Protein AF-A0A3N5XS29-F1 (afdb_monomer)

Secondary structure (DSSP, 8-state):
------TTT----S---TTS--HHHHHHTT-----S----TTHHHHHHT-EEEEEEEE-SSEEEEEEE-TTT--EEEEEEE-TTTSPP--HHHHHHHHHHHHT---TTSPPEEEEEE-TTS-EEEEEE---EEEHHHHHHHTT--HHHHHHHHHHHHHHHHHHHHTT---S--SGGG-EEETT-

Foldseek 3Di:
DDQQAAPPPSHRDPDADPPRHALAVLVVVLDDDDDDDDDDPPQQVQVVPWAFDAWLDDDPFKTWTFTARPPPSFTKTKIKGAQVRDDDDDQRVLQRVLVLQQPQDDPQDFHWPGWDADPNRITMTITGDAPAAQQVCVCVVVVDDDVVNVVLVVSVVVSQVSCVVSSHDPSDDDSSVGGDHPVD

Mean predicted aligned error: 11.0 Å

Nearest PDB structures (foldseek):
  7kl2-assembly1_A  TM=7.089E-01  e=2.410E-06  Homo sapiens
  7ujs-assembly1_A  TM=7.228E-01  e=8.427E-06  Homo sapiens
  8txy-assembly1_A  TM=7.293E-01  e=1.227E-05  Homo sapiens
  3kk8-assembly1_A  TM=6.915E-01  e=8.427E-06  Caenorhabditis elegans
  8txy-assembly2_B  TM=7.153E-01  e=1.576E-05  Homo sapiens

pLDDT: mean 74.05, std 17.02, range [31.2, 95.5]

Radius of gyration: 17.53 Å; Cα contacts (8 Å, |Δi|>4): 263; chains: 1; bounding box: 54×35×44 Å

Structure (mmCIF, N/CA/C/O backbone):
data_AF-A0A3N5XS29-F1
#
_entry.id   AF-A0A3N5XS29-F1
#
loop_
_atom_site.group_PDB
_atom_site.id
_atom_site.type_symbol
_atom_site.label_atom_id
_atom_site.label_a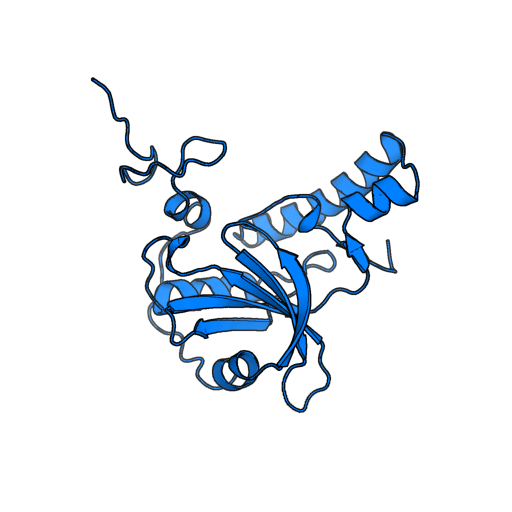lt_id
_atom_site.label_comp_id
_atom_site.label_asym_id
_atom_site.label_entity_id
_atom_site.label_seq_id
_atom_site.pdbx_PDB_ins_code
_atom_site.Cartn_x
_atom_site.Cartn_y
_atom_site.Cartn_z
_atom_site.occupancy
_atom_site.B_iso_or_equiv
_atom_site.auth_seq_id
_atom_site.auth_comp_id
_atom_site.auth_asym_id
_atom_site.auth_atom_id
_atom_site.pdbx_PDB_model_num
ATOM 1 N N . MET A 1 1 ? 33.328 6.953 21.815 1.00 40.31 1 MET A N 1
ATOM 2 C CA . MET A 1 1 ? 32.108 7.655 22.276 1.00 40.31 1 MET A CA 1
ATOM 3 C C . MET A 1 1 ? 31.521 8.412 21.101 1.00 40.31 1 MET A C 1
ATOM 5 O O . MET A 1 1 ? 32.257 9.137 20.453 1.00 40.31 1 MET A O 1
ATOM 9 N N . GLY A 1 2 ? 30.241 8.198 20.801 1.00 44.38 2 GLY A N 1
ATOM 10 C CA . GLY A 1 2 ? 29.555 8.874 19.698 1.00 44.38 2 GLY A CA 1
ATOM 11 C C . GLY A 1 2 ? 28.287 8.142 19.278 1.00 44.38 2 GLY A C 1
ATOM 12 O O . GLY A 1 2 ? 28.164 7.734 18.132 1.00 44.38 2 GLY A O 1
ATOM 13 N N . THR A 1 3 ? 27.355 7.914 20.208 1.00 48.88 3 THR A N 1
ATOM 14 C CA . THR A 1 3 ? 25.999 7.464 19.861 1.00 48.88 3 THR A CA 1
ATOM 15 C C . THR A 1 3 ? 25.261 8.653 19.251 1.00 48.88 3 THR A C 1
ATOM 17 O O . THR A 1 3 ? 24.531 9.350 19.956 1.00 48.88 3 THR A O 1
ATOM 20 N N . SER A 1 4 ? 25.508 8.955 17.977 1.00 57.53 4 SER A N 1
ATOM 21 C CA . SER A 1 4 ? 24.731 9.976 17.275 1.00 57.53 4 SER A CA 1
ATOM 22 C C . SER A 1 4 ? 23.287 9.487 17.202 1.00 57.53 4 SER A C 1
ATOM 24 O O . SER A 1 4 ? 23.049 8.380 16.737 1.00 57.53 4 SER A O 1
ATOM 26 N N . GLY A 1 5 ? 22.329 10.232 17.758 1.00 63.34 5 GLY A N 1
ATOM 27 C CA . GLY A 1 5 ? 20.901 9.916 17.650 1.00 63.34 5 GLY A CA 1
ATOM 28 C C . GLY A 1 5 ? 20.405 10.019 16.204 1.00 63.34 5 GLY A C 1
ATOM 29 O O . GLY A 1 5 ? 21.181 10.309 15.293 1.00 63.34 5 GLY A O 1
ATOM 30 N N . CYS A 1 6 ? 19.110 9.787 15.986 1.00 60.50 6 CYS A N 1
ATOM 31 C CA . CYS A 1 6 ? 18.460 10.148 14.726 1.00 60.50 6 CYS A CA 1
ATOM 32 C C . CYS A 1 6 ? 18.806 11.610 14.371 1.00 60.50 6 CYS A C 1
ATOM 34 O O . CYS A 1 6 ? 18.623 12.479 15.225 1.00 60.50 6 CYS A O 1
ATOM 36 N N . PRO A 1 7 ? 19.272 11.914 13.149 1.00 52.53 7 PRO A N 1
ATOM 37 C CA . PRO A 1 7 ? 19.671 13.268 12.772 1.00 52.53 7 PRO A CA 1
ATOM 38 C C . PRO A 1 7 ? 18.489 14.245 12.660 1.00 52.53 7 PRO A C 1
ATOM 40 O O . PRO A 1 7 ? 18.718 15.443 12.571 1.00 52.53 7 PRO A O 1
ATOM 43 N N . SER A 1 8 ? 17.243 13.751 12.679 1.00 55.00 8 SER A N 1
ATOM 44 C CA . SER A 1 8 ? 16.026 14.571 12.607 1.00 55.00 8 SER A CA 1
ATOM 45 C C . SER A 1 8 ? 15.394 14.833 13.981 1.00 55.00 8 SER A C 1
ATOM 47 O O . SER A 1 8 ? 15.165 15.985 14.321 1.00 55.00 8 SER A O 1
ATOM 49 N N . CYS A 1 9 ? 15.161 13.809 14.810 1.00 56.84 9 CYS A N 1
ATOM 50 C CA . CYS A 1 9 ? 14.508 13.978 16.123 1.00 56.84 9 CYS A CA 1
ATOM 51 C C . CYS A 1 9 ? 15.414 13.714 17.334 1.00 56.84 9 CYS A C 1
ATOM 53 O O . CYS A 1 9 ? 14.961 13.767 18.474 1.00 56.84 9 CYS A O 1
ATOM 55 N N . GLY A 1 10 ? 16.680 13.348 17.126 1.00 55.69 10 GLY A N 1
ATOM 56 C CA . GLY A 1 10 ? 17.620 13.035 18.208 1.00 55.69 10 GLY A CA 1
ATOM 57 C C . GLY A 1 10 ? 17.368 11.704 18.929 1.00 55.69 10 GLY A C 1
ATOM 58 O O . GLY A 1 10 ? 18.225 11.268 19.702 1.00 55.69 10 GLY A O 1
ATOM 59 N N . THR A 1 11 ? 16.253 11.010 18.664 1.00 60.69 11 THR A N 1
ATOM 60 C CA . THR A 1 11 ? 15.928 9.726 19.302 1.00 60.69 11 THR A CA 1
ATOM 61 C C . THR A 1 11 ? 17.02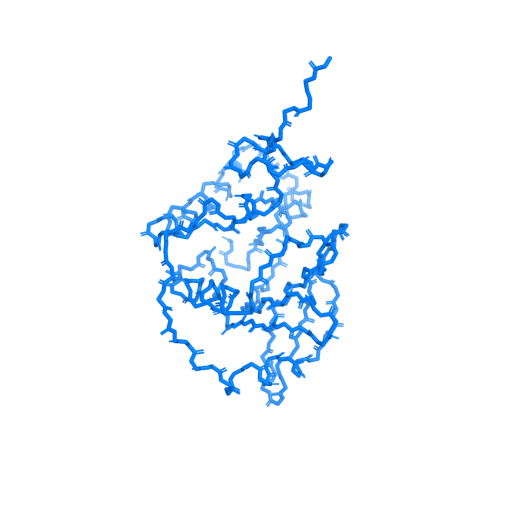0 8.694 19.043 1.00 60.69 11 THR A C 1
ATOM 63 O O . THR A 1 11 ? 17.426 8.446 17.903 1.00 60.69 11 THR A O 1
ATOM 66 N N . ARG A 1 12 ? 17.496 8.055 20.114 1.00 63.66 12 ARG A N 1
ATOM 67 C CA . ARG A 1 12 ? 18.453 6.952 20.020 1.00 63.66 12 ARG A CA 1
ATOM 68 C C . ARG A 1 12 ? 17.689 5.676 19.679 1.00 63.66 12 ARG A C 1
ATOM 70 O O . ARG A 1 12 ? 17.058 5.089 20.546 1.00 63.66 12 ARG A O 1
ATOM 77 N N . THR A 1 13 ? 17.742 5.273 18.413 1.00 57.66 13 THR A N 1
ATOM 78 C CA . THR A 1 13 ? 17.164 4.013 17.926 1.00 57.66 13 THR A CA 1
ATOM 79 C C . THR A 1 13 ? 18.231 3.133 17.276 1.00 57.66 13 THR A C 1
ATOM 81 O O . THR A 1 13 ? 19.206 3.639 16.704 1.00 57.66 13 THR A O 1
ATOM 84 N N . THR A 1 14 ? 18.039 1.818 17.370 1.00 52.59 14 THR A N 1
ATOM 85 C CA . THR A 1 14 ? 18.851 0.784 16.709 1.00 52.59 14 THR A CA 1
ATOM 86 C C . THR A 1 14 ? 18.314 0.422 15.324 1.00 52.59 14 THR A C 1
ATOM 88 O O . THR A 1 14 ? 19.087 -0.005 14.470 1.00 52.59 14 THR A O 1
ATOM 91 N N . ALA A 1 15 ? 17.023 0.647 15.068 1.00 46.09 15 ALA A N 1
ATOM 92 C CA . ALA A 1 15 ? 16.402 0.454 13.764 1.00 46.09 15 ALA A CA 1
ATOM 93 C C . ALA A 1 15 ? 16.660 1.692 12.894 1.00 46.09 15 ALA A C 1
ATOM 95 O O . ALA A 1 15 ? 15.917 2.671 12.949 1.00 46.09 15 ALA A O 1
ATOM 96 N N . ARG A 1 16 ? 17.762 1.687 12.138 1.00 50.53 16 ARG A N 1
ATOM 97 C CA . ARG A 1 16 ? 18.058 2.725 11.140 1.00 50.53 16 ARG A CA 1
ATOM 98 C C . ARG A 1 16 ? 17.826 2.178 9.746 1.00 50.53 16 ARG A C 1
ATOM 100 O O . ARG A 1 16 ? 18.325 1.115 9.397 1.00 50.53 16 ARG A O 1
ATOM 107 N N . VAL A 1 17 ? 17.103 2.953 8.959 1.00 53.12 17 VAL A N 1
ATOM 108 C CA . VAL A 1 17 ? 16.846 2.725 7.537 1.00 53.12 17 VAL A CA 1
ATOM 109 C C . VAL A 1 17 ? 17.812 3.564 6.698 1.00 53.12 17 VAL A C 1
ATOM 111 O O . VAL A 1 17 ? 18.491 4.459 7.219 1.00 53.12 17 VAL A O 1
ATOM 114 N N . SER A 1 18 ? 17.923 3.253 5.406 1.00 37.59 18 SER A N 1
ATOM 115 C CA . SER A 1 18 ? 18.831 3.930 4.472 1.00 37.59 18 SER A CA 1
ATOM 116 C C . SER A 1 18 ? 18.657 5.454 4.543 1.00 37.59 18 SER A C 1
ATOM 118 O O . SER A 1 18 ? 17.584 5.966 4.243 1.00 37.59 18 SER A O 1
ATOM 120 N N . GLY A 1 19 ? 19.700 6.169 4.990 1.00 48.25 19 GLY A N 1
ATOM 121 C CA . GLY A 1 19 ? 19.669 7.617 5.266 1.00 48.25 19 GLY A CA 1
ATOM 122 C C . GLY A 1 19 ? 19.867 8.014 6.740 1.00 48.25 19 GLY A C 1
ATOM 123 O O . GLY A 1 19 ? 20.018 9.194 7.038 1.00 48.25 19 GLY A O 1
ATOM 124 N N . GLY A 1 20 ? 19.912 7.058 7.676 1.00 55.22 20 GLY A N 1
ATOM 125 C CA . GLY A 1 20 ? 20.287 7.305 9.081 1.00 55.22 20 GLY A CA 1
ATOM 126 C C . GLY A 1 20 ? 19.169 7.842 9.984 1.00 55.22 20 GLY A C 1
ATOM 127 O O . GLY A 1 20 ? 19.406 8.062 11.173 1.00 55.22 20 GLY A O 1
ATOM 128 N N . LEU A 1 21 ? 17.961 8.015 9.445 1.00 58.12 21 LEU A N 1
ATOM 129 C CA . LEU A 1 21 ? 16.762 8.451 10.164 1.00 58.12 21 LEU A CA 1
ATOM 130 C C . LEU A 1 21 ? 16.109 7.300 10.935 1.00 58.12 21 LEU A C 1
ATOM 132 O O . LEU A 1 21 ? 16.230 6.131 10.561 1.00 58.12 21 LEU A O 1
ATOM 136 N N . CYS A 1 22 ? 15.400 7.642 12.013 1.00 62.31 22 CYS A N 1
ATOM 137 C CA . CYS A 1 22 ? 14.529 6.690 12.692 1.00 62.31 22 CYS A CA 1
ATOM 138 C C . CYS A 1 22 ? 13.226 6.483 11.895 1.00 62.31 22 CYS A C 1
ATOM 140 O O . CYS A 1 22 ? 12.828 7.377 11.144 1.00 62.31 22 CYS A O 1
ATOM 142 N N . PRO A 1 23 ? 12.520 5.358 12.100 1.00 55.19 23 PRO A N 1
ATOM 143 C CA . PRO A 1 23 ? 11.261 5.070 11.415 1.00 55.19 23 PRO A CA 1
ATOM 144 C C . PRO A 1 23 ? 10.191 6.154 11.627 1.00 55.19 23 PRO A C 1
ATOM 146 O O . PRO A 1 23 ? 9.459 6.470 10.699 1.00 55.19 23 PRO A O 1
ATOM 149 N N . ALA A 1 24 ? 10.177 6.804 12.801 1.00 51.53 24 ALA A N 1
ATOM 150 C CA . ALA A 1 24 ? 9.302 7.942 13.112 1.00 51.53 24 ALA A CA 1
ATOM 151 C C . ALA A 1 24 ? 9.521 9.130 12.169 1.00 51.53 24 ALA A C 1
ATOM 153 O O . ALA A 1 24 ? 8.577 9.686 11.627 1.00 51.53 24 ALA A O 1
ATOM 154 N N . CYS A 1 25 ? 10.782 9.515 11.971 1.00 52.12 25 CYS A N 1
ATOM 155 C CA . CYS A 1 25 ? 11.154 10.642 11.122 1.00 52.12 25 CYS A CA 1
ATOM 156 C C . CYS A 1 25 ? 11.108 10.285 9.642 1.00 52.12 25 CYS A C 1
ATOM 158 O O . CYS A 1 25 ? 10.874 11.166 8.827 1.00 52.12 25 CYS A O 1
ATOM 160 N N . LEU A 1 26 ? 11.308 9.013 9.286 1.00 58.38 26 LEU A N 1
ATOM 161 C CA . LEU A 1 26 ? 11.062 8.557 7.922 1.00 58.38 26 LEU A CA 1
ATOM 162 C C . LEU A 1 26 ? 9.571 8.693 7.572 1.00 58.38 26 LEU A C 1
ATOM 164 O O . LEU A 1 26 ? 9.253 9.181 6.492 1.00 58.38 26 LEU A O 1
ATOM 168 N N . LEU A 1 27 ? 8.671 8.345 8.500 1.00 53.09 27 LEU A N 1
ATOM 169 C CA . LEU A 1 27 ? 7.241 8.647 8.365 1.00 53.09 27 LEU A CA 1
ATOM 170 C C . LEU A 1 27 ? 6.936 10.155 8.472 1.00 53.09 27 LEU A C 1
ATOM 172 O O . LEU A 1 27 ? 6.002 10.631 7.834 1.00 53.09 27 LEU A O 1
ATOM 176 N N . GLY A 1 28 ? 7.713 10.905 9.258 1.00 46.00 28 GLY A N 1
ATOM 177 C CA . GLY A 1 28 ? 7.502 12.326 9.552 1.00 46.00 28 GLY A CA 1
ATOM 178 C C . GLY A 1 28 ? 8.065 13.330 8.537 1.00 46.00 28 GLY A C 1
ATOM 179 O O . GLY A 1 28 ? 7.670 14.490 8.578 1.00 46.00 28 GLY A O 1
ATOM 180 N N . LEU A 1 29 ? 8.933 12.939 7.594 1.00 44.09 29 LEU A N 1
ATOM 181 C CA . LEU A 1 29 ? 9.514 13.851 6.584 1.00 44.09 29 LEU A CA 1
ATOM 182 C C . LEU A 1 29 ? 8.520 14.350 5.516 1.00 44.09 29 LEU A C 1
ATOM 184 O O . LEU A 1 29 ? 8.925 14.967 4.534 1.00 44.09 29 LEU A O 1
ATOM 188 N N . ALA A 1 30 ? 7.225 14.117 5.719 1.00 38.59 30 ALA A N 1
ATOM 189 C CA . ALA A 1 30 ? 6.140 14.520 4.836 1.00 38.59 30 ALA A CA 1
ATOM 190 C C . ALA A 1 30 ? 5.087 15.415 5.520 1.00 38.59 30 ALA A C 1
ATOM 192 O O . ALA A 1 30 ? 3.939 15.394 5.081 1.00 38.59 30 ALA A O 1
ATOM 193 N N . LEU A 1 31 ? 5.429 16.124 6.605 1.00 43.00 31 LEU A N 1
ATOM 194 C CA . LEU A 1 31 ? 4.450 16.823 7.448 1.00 43.00 31 LEU A CA 1
ATOM 195 C C . LEU A 1 31 ? 4.864 18.272 7.760 1.00 43.00 31 LEU A C 1
ATOM 197 O O . LEU A 1 31 ? 5.890 18.510 8.397 1.00 43.00 31 LEU A O 1
ATOM 201 N N . LEU A 1 32 ? 4.021 19.224 7.350 1.00 33.47 32 LEU A N 1
ATOM 202 C CA . LEU A 1 32 ? 3.832 20.513 8.021 1.00 33.47 32 LEU A CA 1
ATOM 203 C C . LEU A 1 32 ? 2.526 20.419 8.835 1.00 33.47 32 LEU A C 1
ATOM 205 O O . LEU A 1 32 ? 1.545 19.904 8.318 1.00 33.47 32 LEU A O 1
ATOM 209 N N . GLU A 1 33 ? 2.609 20.882 10.087 1.00 36.91 33 GLU A N 1
ATOM 210 C CA . GLU A 1 33 ? 1.635 21.171 11.169 1.00 36.91 33 GLU A CA 1
ATOM 211 C C . GLU A 1 33 ? 0.156 20.682 11.081 1.00 36.91 33 GLU A C 1
ATOM 213 O O . GLU A 1 33 ? -0.506 20.860 10.060 1.0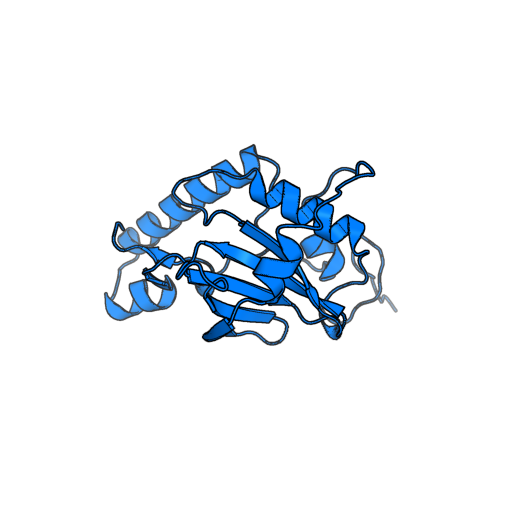0 36.91 33 GLU A O 1
ATOM 218 N N . PRO A 1 34 ? -0.415 20.162 12.193 1.00 34.16 34 PRO A N 1
ATOM 219 C CA . PRO A 1 34 ? -1.801 19.688 12.276 1.00 34.16 34 PRO A CA 1
ATOM 220 C C . PRO A 1 34 ? -2.820 20.830 12.451 1.00 34.16 34 PRO A C 1
ATOM 222 O O . PRO A 1 34 ? -2.501 21.860 13.039 1.00 34.16 34 PRO A O 1
ATOM 225 N N . ASP A 1 35 ? -4.074 20.589 12.049 1.00 31.20 35 ASP A N 1
ATOM 226 C CA . ASP A 1 35 ? -5.241 21.310 12.579 1.00 31.20 35 ASP A CA 1
ATOM 227 C C . ASP A 1 35 ? -6.156 20.331 13.334 1.00 31.20 35 ASP A C 1
ATOM 229 O O . ASP A 1 35 ? -6.360 19.185 12.912 1.00 31.20 35 ASP A O 1
ATOM 233 N N . GLU A 1 36 ? -6.650 20.763 14.494 1.00 38.28 36 GLU A N 1
ATOM 234 C CA . GLU A 1 36 ? -7.449 19.959 15.416 1.00 38.28 36 GLU A CA 1
ATOM 235 C C . GLU A 1 36 ? -8.892 19.838 14.914 1.00 38.28 36 GLU A C 1
ATOM 237 O O . GLU A 1 36 ? -9.679 20.779 14.983 1.00 38.28 36 GLU A O 1
ATOM 242 N N . GLY A 1 37 ? -9.271 18.637 14.475 1.00 38.03 37 GLY A N 1
ATOM 243 C CA . GLY A 1 37 ? -10.676 18.268 14.318 1.00 38.03 37 GLY A CA 1
ATOM 244 C C . GLY A 1 37 ? -10.958 17.445 13.072 1.00 38.03 37 GLY A C 1
ATOM 245 O O . GLY A 1 37 ? -11.329 17.983 12.036 1.00 38.03 37 GLY A O 1
ATOM 246 N N . ALA A 1 38 ? -10.885 16.121 13.191 1.00 41.28 38 ALA A N 1
ATOM 247 C CA . ALA A 1 38 ? -11.484 15.221 12.213 1.00 41.28 38 ALA A CA 1
ATOM 248 C C . ALA A 1 38 ? -12.396 14.227 12.943 1.00 41.28 38 ALA A C 1
ATOM 250 O O . ALA A 1 38 ? -11.956 13.203 13.454 1.00 41.28 38 ALA A O 1
ATOM 251 N N . ASN A 1 39 ? -13.684 14.572 13.017 1.00 38.16 39 ASN A N 1
ATOM 252 C CA . ASN A 1 39 ? -14.755 13.625 13.317 1.00 38.16 39 ASN A CA 1
ATOM 253 C C . ASN A 1 39 ? -14.908 12.688 12.109 1.00 38.16 39 ASN A C 1
ATOM 255 O O . ASN A 1 39 ? -15.326 13.142 11.044 1.00 38.16 39 ASN A O 1
ATOM 259 N N . GLY A 1 40 ? -14.591 11.403 12.273 1.00 44.12 40 GLY A N 1
ATOM 260 C CA . GLY A 1 40 ? -14.627 10.402 11.199 1.00 44.12 40 GLY A CA 1
ATOM 261 C C . GLY A 1 40 ? -15.252 9.066 11.604 1.00 44.12 40 GLY A C 1
ATOM 262 O O . GLY A 1 40 ? -14.851 8.035 11.090 1.00 44.12 40 GLY A O 1
ATOM 263 N N . SER A 1 41 ? -16.230 9.047 12.511 1.00 48.84 41 SER A N 1
ATOM 264 C CA . SER A 1 41 ? -16.678 7.800 13.157 1.00 48.84 41 SER A CA 1
ATOM 265 C C . SER A 1 41 ? -17.546 6.861 12.299 1.00 48.84 41 SER A C 1
ATOM 267 O O . SER A 1 41 ? -17.924 5.802 12.775 1.00 48.84 41 SER A O 1
ATOM 269 N N . GLY A 1 42 ? -17.930 7.233 11.071 1.00 49.66 42 GLY A N 1
ATOM 270 C CA . GLY A 1 42 ? -18.822 6.409 10.233 1.00 49.66 42 GLY A CA 1
ATOM 271 C C . GLY A 1 42 ? -18.098 5.397 9.340 1.00 49.66 42 GLY A C 1
ATOM 272 O O . GLY A 1 42 ? -18.490 4.237 9.272 1.00 49.66 42 GLY A O 1
ATOM 273 N N . ASP A 1 43 ? -17.032 5.833 8.666 1.00 61.06 43 ASP A N 1
ATOM 274 C CA . ASP A 1 43 ? -16.288 4.991 7.719 1.00 61.06 43 ASP A CA 1
ATOM 275 C C . ASP A 1 43 ? -15.304 4.048 8.438 1.00 61.06 43 ASP A C 1
ATOM 277 O O . ASP A 1 43 ? -15.023 2.952 7.952 1.00 61.06 43 ASP A O 1
ATOM 281 N N . GLU A 1 44 ? -14.789 4.445 9.607 1.00 68.00 44 GLU A N 1
ATOM 282 C CA . GLU A 1 44 ? -13.810 3.670 10.383 1.00 68.00 44 GLU A CA 1
ATOM 283 C C . GLU A 1 44 ? -14.378 2.336 10.895 1.00 68.00 44 GLU A C 1
ATOM 285 O O . GLU A 1 44 ? -13.715 1.300 10.787 1.00 68.00 44 GLU A O 1
ATOM 290 N N . ASP A 1 45 ? -15.617 2.324 11.395 1.00 70.06 45 ASP A N 1
ATOM 291 C CA . ASP A 1 45 ? -16.275 1.108 11.899 1.00 70.06 45 ASP A CA 1
ATOM 292 C C . ASP A 1 45 ? -16.537 0.088 10.776 1.00 70.06 45 ASP A C 1
ATOM 294 O O . ASP A 1 45 ? -16.360 -1.121 10.952 1.00 70.06 45 ASP A O 1
ATOM 298 N N . GLU A 1 46 ? -16.901 0.563 9.584 1.00 78.19 46 GLU A N 1
ATOM 299 C CA . GLU A 1 46 ? -17.161 -0.307 8.434 1.00 78.19 46 GLU A CA 1
ATOM 300 C C . GLU A 1 46 ? -15.864 -0.866 7.826 1.00 78.19 46 GLU A C 1
ATOM 302 O O . GLU A 1 46 ? -15.811 -2.028 7.410 1.00 78.19 46 GLU A O 1
ATOM 307 N N . LEU A 1 47 ? -14.797 -0.061 7.799 1.00 82.12 47 LEU A N 1
ATOM 308 C CA . LEU A 1 47 ? -13.481 -0.475 7.305 1.00 82.12 47 LEU A CA 1
ATOM 309 C C . LEU A 1 47 ? -12.767 -1.418 8.276 1.00 82.12 47 LEU A C 1
ATOM 311 O O . LEU A 1 47 ? -12.174 -2.406 7.841 1.00 82.12 47 LEU A O 1
ATOM 315 N N . SER A 1 48 ? -12.858 -1.158 9.581 1.00 84.56 48 SER A N 1
ATOM 316 C CA . SER A 1 48 ? -12.275 -2.029 10.610 1.00 84.56 48 SER A CA 1
ATOM 317 C C . SER A 1 48 ? -12.960 -3.398 10.692 1.00 84.56 48 SER A C 1
ATOM 319 O O . SER A 1 48 ? -12.330 -4.373 11.105 1.00 84.56 48 SER A O 1
ATOM 321 N N . SER A 1 49 ? -14.207 -3.496 10.218 1.00 88.31 49 SER A N 1
ATOM 322 C CA . SER A 1 49 ? -14.971 -4.745 10.092 1.00 88.31 49 SER A CA 1
ATOM 323 C C . SER A 1 49 ? -14.721 -5.501 8.774 1.00 88.31 49 SER A C 1
ATOM 325 O O . SER A 1 49 ? -15.365 -6.524 8.517 1.00 88.31 49 SER A O 1
ATOM 327 N N . ALA A 1 50 ? -13.809 -5.026 7.916 1.00 89.25 50 ALA A N 1
ATOM 328 C CA . ALA A 1 50 ? -13.495 -5.683 6.650 1.00 89.25 50 ALA A CA 1
ATOM 329 C C . ALA A 1 50 ? -12.921 -7.097 6.858 1.00 89.25 50 ALA A C 1
ATOM 331 O O . ALA A 1 50 ? -12.047 -7.335 7.697 1.00 89.25 50 ALA A O 1
ATOM 332 N N . ALA A 1 51 ? -13.382 -8.048 6.046 1.00 92.38 51 ALA A N 1
ATOM 333 C CA . ALA A 1 51 ? -12.917 -9.427 6.114 1.00 92.38 51 ALA A CA 1
ATOM 334 C C . ALA A 1 51 ? -11.576 -9.569 5.381 1.00 92.38 51 ALA A C 1
ATOM 336 O O . ALA A 1 51 ? -11.516 -9.401 4.163 1.00 92.38 51 ALA A O 1
ATOM 337 N N . MET A 1 52 ? -10.503 -9.902 6.104 1.00 94.19 52 MET A N 1
ATOM 338 C CA . MET A 1 52 ? -9.188 -10.186 5.513 1.00 94.19 52 MET A CA 1
ATOM 339 C C . MET A 1 52 ? -9.236 -11.527 4.768 1.00 94.19 52 MET A C 1
ATOM 341 O O . MET A 1 52 ? -9.415 -12.579 5.379 1.00 94.19 52 MET A O 1
ATOM 345 N N . LEU A 1 53 ? -9.078 -11.495 3.447 1.00 94.50 53 LEU A N 1
ATOM 346 C CA . LEU A 1 53 ? -9.211 -12.662 2.572 1.00 94.50 53 LEU A CA 1
ATOM 347 C C . LEU A 1 53 ? -7.877 -13.371 2.322 1.00 94.50 53 LEU A C 1
ATOM 349 O O . LEU A 1 53 ? -7.819 -14.599 2.295 1.00 94.50 53 LEU A O 1
ATOM 353 N N . ALA A 1 54 ? -6.809 -12.606 2.085 1.00 93.75 54 ALA A N 1
ATOM 354 C CA . ALA A 1 54 ? -5.494 -13.146 1.742 1.00 93.75 54 ALA A CA 1
ATOM 355 C C . ALA A 1 54 ? -4.373 -12.149 2.052 1.00 93.75 54 ALA A C 1
ATOM 357 O O . ALA A 1 54 ? -4.602 -10.944 2.099 1.00 93.75 54 ALA A O 1
ATOM 358 N N . VAL A 1 55 ? -3.142 -12.642 2.198 1.00 91.06 55 VAL A N 1
ATOM 359 C CA . VAL A 1 55 ? -1.939 -11.797 2.253 1.00 91.06 55 VAL A CA 1
ATOM 360 C C . VAL A 1 55 ? -1.485 -11.488 0.826 1.00 91.06 55 VAL A C 1
ATOM 362 O O . VAL A 1 55 ? -1.270 -12.405 0.031 1.00 91.06 55 VAL A O 1
ATOM 365 N N . LEU A 1 56 ? -1.344 -10.203 0.502 1.00 83.56 56 LEU A N 1
ATOM 366 C CA . LEU A 1 56 ? -0.804 -9.716 -0.771 1.00 83.56 56 LEU A CA 1
ATOM 367 C C . LEU A 1 56 ? 0.716 -9.550 -0.703 1.00 83.56 56 LEU A C 1
ATOM 369 O O . LEU A 1 56 ? 1.414 -9.937 -1.640 1.00 83.56 56 LEU A O 1
ATOM 373 N N . ASP A 1 57 ? 1.204 -8.995 0.407 1.00 80.50 57 ASP A N 1
ATOM 374 C CA . ASP A 1 57 ? 2.626 -8.791 0.684 1.00 80.50 57 ASP A CA 1
ATOM 375 C C . ASP A 1 57 ? 2.890 -8.779 2.197 1.00 80.50 57 ASP A C 1
ATOM 377 O O . ASP A 1 57 ? 1.985 -8.517 2.994 1.00 80.50 57 ASP A O 1
ATOM 381 N N . GLY A 1 58 ? 4.122 -9.069 2.610 1.00 75.12 58 GLY A N 1
ATOM 382 C CA . GLY A 1 58 ? 4.478 -9.183 4.021 1.00 75.12 58 GLY A CA 1
ATOM 383 C C . GLY A 1 58 ? 5.932 -8.834 4.300 1.00 75.12 58 GLY A C 1
ATOM 384 O O . GLY A 1 58 ? 6.847 -9.354 3.664 1.00 75.12 58 GLY A O 1
ATOM 385 N N . GLY A 1 59 ? 6.139 -7.984 5.303 1.00 72.25 59 GLY A N 1
ATOM 386 C CA . GLY A 1 59 ? 7.448 -7.601 5.812 1.00 72.25 59 GLY A CA 1
ATOM 387 C C . GLY A 1 59 ? 7.598 -7.879 7.307 1.00 72.25 59 GLY A C 1
ATOM 388 O O . GLY A 1 59 ? 6.684 -8.343 7.989 1.00 72.25 59 GLY A O 1
ATOM 389 N N . VAL A 1 60 ? 8.779 -7.555 7.839 1.00 72.62 60 VAL A N 1
ATOM 390 C CA . VAL A 1 60 ? 9.077 -7.720 9.272 1.00 72.62 60 VAL A CA 1
ATOM 391 C C . VAL A 1 60 ? 8.177 -6.843 10.139 1.00 72.62 60 VAL A C 1
ATOM 393 O O . VAL A 1 60 ? 7.827 -7.276 11.227 1.00 72.62 60 VAL A O 1
ATOM 396 N N . ASP A 1 61 ? 7.745 -5.683 9.641 1.00 70.31 61 ASP A N 1
ATOM 397 C CA . ASP A 1 61 ? 7.059 -4.643 10.425 1.00 70.31 61 ASP A CA 1
ATOM 398 C C . ASP A 1 61 ? 5.638 -4.322 9.941 1.00 70.31 61 ASP A C 1
ATOM 400 O O . ASP A 1 61 ? 4.886 -3.623 10.622 1.00 70.31 61 ASP A O 1
ATOM 404 N N . HIS A 1 62 ? 5.257 -4.843 8.774 1.00 75.69 62 HIS A N 1
ATOM 405 C CA . HIS A 1 62 ? 3.968 -4.573 8.149 1.00 75.69 62 HIS A CA 1
ATOM 406 C C . HIS A 1 62 ? 3.469 -5.771 7.340 1.00 75.69 62 HIS A C 1
ATOM 408 O O . HIS A 1 62 ? 4.231 -6.676 6.986 1.00 75.69 62 HIS A O 1
ATOM 414 N N . THR A 1 63 ? 2.179 -5.793 7.032 1.00 82.19 63 THR A N 1
ATOM 415 C CA . THR A 1 63 ? 1.572 -6.788 6.141 1.00 82.19 63 THR A CA 1
ATOM 416 C C . THR A 1 63 ? 0.452 -6.135 5.347 1.00 82.19 63 THR A C 1
ATOM 418 O O . THR A 1 63 ? -0.328 -5.368 5.906 1.00 82.19 63 THR A O 1
ATOM 421 N N . ILE A 1 64 ? 0.383 -6.428 4.050 1.00 85.19 64 ILE A N 1
ATOM 422 C CA . ILE A 1 64 ? -0.665 -5.939 3.158 1.00 85.19 64 ILE A CA 1
ATOM 423 C C . ILE A 1 64 ? -1.627 -7.089 2.887 1.00 85.19 64 ILE A C 1
ATOM 425 O O . ILE A 1 64 ? -1.230 -8.138 2.375 1.00 85.19 64 ILE A O 1
ATOM 429 N N . TYR A 1 65 ? -2.896 -6.881 3.207 1.00 89.94 65 TYR A N 1
ATOM 430 C CA . TYR A 1 65 ? -3.964 -7.848 3.018 1.00 89.94 65 TYR A CA 1
ATOM 431 C C . TYR A 1 65 ? -4.876 -7.437 1.871 1.00 89.94 65 TYR A C 1
ATOM 433 O O . TYR A 1 65 ? -5.163 -6.259 1.673 1.00 89.94 65 TYR A O 1
ATOM 441 N N . LEU A 1 66 ? -5.375 -8.431 1.145 1.00 94.31 66 LEU A N 1
ATOM 442 C CA . LEU A 1 66 ? -6.604 -8.301 0.384 1.00 94.31 66 LEU A CA 1
ATOM 443 C C . LEU A 1 66 ? -7.754 -8.428 1.375 1.00 94.31 66 LEU A C 1
ATOM 445 O O . LEU A 1 66 ? -7.849 -9.450 2.057 1.00 94.31 66 LEU A O 1
ATOM 449 N N . ALA A 1 67 ? -8.623 -7.431 1.428 1.00 95.50 67 ALA A N 1
ATOM 450 C CA . ALA A 1 67 ? -9.804 -7.442 2.277 1.00 95.50 67 ALA A CA 1
ATOM 451 C C . ALA A 1 67 ? -11.072 -7.189 1.460 1.00 95.50 67 ALA A C 1
ATOM 453 O O . ALA A 1 67 ? -11.018 -6.586 0.390 1.00 95.50 67 ALA A O 1
ATOM 454 N N . GLU A 1 68 ? -12.214 -7.632 1.970 1.00 95.06 68 GLU A N 1
ATOM 455 C CA . GLU A 1 68 ? -13.532 -7.298 1.432 1.00 95.06 68 GLU A CA 1
ATOM 456 C C . GLU A 1 68 ? -14.274 -6.410 2.429 1.00 95.06 68 GLU A C 1
ATOM 458 O O . GLU A 1 68 ? -14.472 -6.790 3.588 1.00 95.06 68 GLU A O 1
ATOM 463 N N . ARG A 1 69 ? -14.683 -5.220 1.977 1.00 92.50 69 ARG A N 1
ATOM 464 C CA . ARG A 1 69 ? -15.504 -4.307 2.775 1.00 92.50 69 ARG A CA 1
ATOM 465 C C . ARG A 1 69 ? -16.859 -4.958 3.040 1.00 92.50 69 ARG A C 1
ATOM 467 O O . ARG A 1 69 ? -17.520 -5.467 2.127 1.00 92.50 69 ARG A O 1
ATOM 474 N N . GLN A 1 70 ? -17.269 -4.941 4.304 1.00 88.81 70 GLN A N 1
ATOM 475 C CA . GLN A 1 70 ? -18.449 -5.658 4.764 1.00 88.81 70 GLN A CA 1
ATOM 476 C C . GLN A 1 70 ? -19.699 -5.212 3.994 1.00 88.81 70 GLN A C 1
ATOM 478 O O . GLN A 1 70 ? -19.971 -4.028 3.851 1.00 88.81 70 GLN A O 1
ATOM 483 N N . GLY A 1 71 ? -20.456 -6.168 3.452 1.00 85.38 71 GLY A N 1
ATOM 484 C CA . GLY A 1 71 ? -21.730 -5.891 2.781 1.00 85.38 71 GLY A CA 1
ATOM 485 C C . GLY A 1 71 ? -21.644 -5.224 1.400 1.00 85.38 71 GLY A C 1
ATOM 486 O O . GLY A 1 71 ? -22.686 -5.045 0.774 1.00 85.38 71 GLY A O 1
ATOM 487 N N . THR A 1 72 ? -20.451 -4.900 0.883 1.00 82.62 72 THR A N 1
ATOM 488 C CA . THR A 1 72 ? -20.310 -4.112 -0.361 1.00 82.62 72 THR A CA 1
ATOM 489 C C . THR A 1 72 ? -19.582 -4.833 -1.498 1.00 82.62 72 THR A C 1
ATOM 491 O O . THR A 1 72 ? -19.511 -4.293 -2.602 1.00 82.62 72 THR A O 1
ATOM 494 N N . ARG A 1 73 ? -19.052 -6.051 -1.278 1.00 88.12 73 ARG A N 1
ATOM 495 C CA . ARG A 1 73 ? -18.202 -6.803 -2.238 1.00 88.12 73 ARG A CA 1
ATOM 496 C C . ARG A 1 73 ? -16.990 -6.027 -2.765 1.00 88.12 73 ARG A C 1
ATOM 498 O O . ARG A 1 73 ? -16.318 -6.468 -3.700 1.00 88.12 73 ARG A O 1
ATOM 505 N N . GLN A 1 74 ? -16.712 -4.862 -2.192 1.00 92.62 74 GLN A N 1
ATOM 506 C CA . GLN A 1 74 ? -15.619 -4.006 -2.600 1.00 92.62 74 GLN A CA 1
ATOM 507 C C . GLN A 1 74 ? -14.327 -4.573 -2.023 1.00 92.62 74 GLN A C 1
ATOM 509 O O . GLN A 1 74 ? -14.198 -4.735 -0.810 1.00 92.62 74 GLN A O 1
ATOM 514 N N . LEU A 1 75 ? -13.370 -4.865 -2.901 1.00 94.94 75 LEU A N 1
ATOM 515 C CA . LEU A 1 75 ? -12.044 -5.305 -2.493 1.00 94.94 75 LEU A CA 1
ATOM 516 C C . LEU A 1 75 ? -11.168 -4.105 -2.128 1.00 94.94 75 LEU A C 1
ATOM 518 O O . LEU A 1 75 ? -11.140 -3.098 -2.840 1.00 94.94 75 LEU A O 1
ATOM 522 N N . LEU A 1 76 ? -10.427 -4.255 -1.039 1.00 94.62 76 LEU A N 1
ATOM 523 C CA . LEU A 1 76 ? -9.501 -3.277 -0.488 1.00 94.62 76 LEU A CA 1
ATOM 524 C C . LEU A 1 76 ? -8.110 -3.894 -0.363 1.00 94.62 76 LEU A C 1
ATOM 526 O O . LEU A 1 76 ? -7.970 -5.099 -0.134 1.00 94.62 76 LEU A O 1
ATOM 530 N N . ALA A 1 77 ? -7.085 -3.058 -0.479 1.00 90.88 77 ALA A N 1
ATOM 531 C CA . ALA A 1 77 ? -5.757 -3.378 0.014 1.00 90.88 77 ALA A CA 1
ATOM 532 C C . ALA A 1 77 ? -5.600 -2.725 1.392 1.00 90.88 77 ALA A C 1
ATOM 534 O O . ALA A 1 77 ? -5.674 -1.504 1.508 1.00 90.88 77 ALA A O 1
ATOM 535 N N . VAL A 1 78 ? -5.420 -3.532 2.438 1.00 90.50 78 VAL A N 1
ATOM 536 C CA . VAL A 1 78 ? -5.251 -3.042 3.812 1.00 90.50 78 VAL A CA 1
ATOM 537 C C . VAL A 1 78 ? -3.819 -3.263 4.249 1.00 90.50 78 VAL A C 1
ATOM 539 O O . VAL A 1 78 ? -3.387 -4.400 4.435 1.00 90.50 78 VAL A O 1
ATOM 542 N N . GLU A 1 79 ? -3.085 -2.177 4.434 1.00 85.94 79 GLU A N 1
ATOM 543 C CA . GLU A 1 79 ? -1.773 -2.219 5.058 1.00 85.94 79 GLU A CA 1
ATOM 544 C C . GLU A 1 79 ? -1.914 -2.129 6.575 1.00 85.94 79 GLU A C 1
ATOM 546 O O . GLU A 1 79 ? -2.482 -1.171 7.096 1.00 85.94 79 GLU A O 1
ATOM 551 N N . VAL A 1 80 ? -1.363 -3.116 7.277 1.00 86.00 80 VAL A N 1
ATOM 552 C CA . VAL A 1 80 ? -1.295 -3.167 8.738 1.00 86.00 80 VAL A CA 1
ATOM 553 C C . VAL A 1 80 ? 0.156 -2.997 9.165 1.00 86.00 80 VAL A C 1
ATOM 555 O O . VAL A 1 80 ? 1.003 -3.814 8.798 1.00 86.00 80 VAL A O 1
ATOM 558 N N . VAL A 1 81 ? 0.442 -1.968 9.960 1.00 81.62 81 VAL A N 1
ATOM 559 C CA . VAL A 1 81 ? 1.764 -1.689 10.537 1.00 81.62 81 VAL A CA 1
ATOM 560 C C . VAL A 1 81 ? 1.719 -1.961 12.034 1.00 81.62 81 VAL A C 1
ATOM 562 O O . VAL A 1 81 ? 0.888 -1.394 12.748 1.00 81.62 81 VAL A O 1
ATOM 565 N N . ARG A 1 82 ? 2.621 -2.821 12.524 1.00 79.31 82 ARG A N 1
ATOM 566 C CA . ARG A 1 82 ? 2.592 -3.239 13.931 1.00 79.31 82 ARG A CA 1
ATOM 567 C C . ARG A 1 82 ? 2.970 -2.100 14.871 1.00 79.31 82 ARG A C 1
ATOM 569 O O . ARG A 1 82 ? 3.978 -1.430 14.644 1.00 79.31 82 ARG A O 1
ATOM 576 N N . ALA A 1 83 ? 2.261 -1.974 15.989 1.00 73.38 83 ALA A N 1
ATOM 577 C CA . ALA A 1 83 ? 2.516 -0.970 17.023 1.00 73.38 83 ALA A CA 1
ATOM 578 C C . ALA A 1 83 ? 3.976 -0.981 17.509 1.00 73.38 83 ALA A C 1
ATOM 580 O O . ALA A 1 83 ? 4.588 0.066 17.676 1.00 73.38 83 ALA A O 1
ATOM 581 N N . ALA A 1 84 ? 4.557 -2.174 17.680 1.00 67.00 84 ALA A N 1
ATOM 582 C CA . ALA A 1 84 ? 5.938 -2.347 18.136 1.00 67.00 84 ALA A CA 1
ATOM 583 C C . ALA A 1 84 ? 6.997 -1.863 17.129 1.00 67.00 84 ALA A C 1
ATOM 585 O O . ALA A 1 84 ? 8.131 -1.587 17.518 1.00 67.00 84 ALA A O 1
ATOM 586 N N . ALA A 1 85 ? 6.642 -1.791 15.845 1.00 58.84 85 ALA A N 1
ATOM 587 C CA . ALA A 1 85 ? 7.509 -1.282 14.787 1.00 58.84 85 ALA A CA 1
ATOM 588 C C . ALA A 1 85 ? 7.220 0.189 14.452 1.00 58.84 85 ALA A C 1
ATOM 590 O O . ALA A 1 85 ? 8.063 0.884 13.879 1.00 58.84 85 ALA A O 1
ATOM 591 N N . ALA A 1 86 ? 6.034 0.670 14.820 1.00 57.78 86 ALA A N 1
ATOM 592 C CA . ALA A 1 86 ? 5.644 2.054 14.678 1.00 57.78 86 ALA A CA 1
ATOM 593 C C . ALA A 1 86 ? 6.298 2.920 15.759 1.00 57.78 86 ALA A C 1
ATOM 595 O O . ALA A 1 86 ? 6.495 2.526 16.909 1.00 57.78 86 ALA A O 1
ATOM 596 N N . ALA A 1 87 ? 6.628 4.149 15.385 1.00 51.28 87 ALA A N 1
ATOM 597 C CA . ALA A 1 87 ? 6.974 5.148 16.375 1.00 51.28 87 ALA A CA 1
ATOM 598 C C . ALA A 1 87 ? 5.733 5.551 17.185 1.00 51.28 87 ALA A C 1
ATOM 600 O O . ALA A 1 87 ? 4.622 5.483 16.655 1.00 51.28 87 ALA A O 1
ATOM 601 N N . PRO A 1 88 ? 5.904 6.034 18.427 1.00 52.12 88 PRO A N 1
ATOM 602 C CA . PRO A 1 88 ? 4.802 6.626 19.169 1.00 52.12 88 PRO A CA 1
ATOM 603 C C . PRO A 1 88 ? 4.181 7.765 18.348 1.00 52.12 88 PRO A C 1
ATOM 605 O O . PRO A 1 88 ? 4.854 8.748 18.041 1.00 52.12 88 PRO A O 1
ATOM 608 N N . THR A 1 89 ? 2.912 7.622 17.981 1.00 59.78 89 THR A N 1
ATOM 609 C CA . THR A 1 89 ? 2.097 8.659 17.342 1.00 59.78 89 THR A CA 1
ATOM 610 C C . THR A 1 89 ? 0.720 8.655 17.994 1.00 59.78 89 THR A C 1
ATOM 612 O O . THR A 1 89 ? 0.321 7.663 18.607 1.00 59.78 89 THR A O 1
ATOM 615 N N . THR A 1 90 ? 0.007 9.776 17.931 1.00 64.69 90 THR A N 1
ATOM 616 C CA . THR A 1 90 ? -1.353 9.845 18.475 1.00 64.69 90 THR A CA 1
ATOM 617 C C . THR A 1 90 ? -2.358 9.364 17.431 1.00 64.69 90 THR A C 1
ATOM 619 O O . THR A 1 90 ? -2.118 9.482 16.226 1.00 64.69 90 THR A O 1
ATOM 622 N N . ALA A 1 91 ? -3.513 8.868 17.881 1.00 67.25 91 ALA A N 1
ATOM 623 C CA . ALA A 1 91 ? -4.613 8.518 16.983 1.00 67.25 91 ALA A CA 1
ATOM 624 C C . ALA A 1 91 ? -5.049 9.717 16.116 1.00 67.25 91 ALA A C 1
ATOM 626 O O . ALA A 1 91 ? -5.293 9.552 14.926 1.00 67.25 91 ALA A O 1
ATOM 627 N N . GLY A 1 92 ? -5.049 10.935 16.677 1.00 66.06 92 GLY A N 1
ATOM 628 C CA . GLY A 1 92 ? -5.375 12.161 15.940 1.00 66.06 92 GLY A CA 1
ATOM 629 C C . GLY A 1 92 ? -4.366 12.489 14.836 1.00 66.06 92 GLY A C 1
ATOM 630 O O . GLY A 1 92 ? -4.758 12.809 13.718 1.00 66.06 92 GLY A O 1
ATOM 631 N N . THR A 1 93 ? -3.065 12.334 15.104 1.00 67.81 93 THR A N 1
ATOM 632 C CA . THR A 1 93 ? -2.015 12.521 14.086 1.00 67.81 93 THR A CA 1
ATOM 633 C C . THR A 1 93 ? -2.140 11.494 12.960 1.00 67.81 93 THR A C 1
ATOM 635 O O . THR A 1 93 ? -1.965 11.829 11.790 1.00 67.81 93 THR A O 1
ATOM 638 N N . PHE A 1 94 ? -2.460 10.244 13.299 1.00 72.75 94 PHE A N 1
ATOM 639 C CA . PHE A 1 94 ? -2.696 9.202 12.305 1.00 72.75 94 PHE A CA 1
ATOM 640 C C . PHE A 1 94 ? -3.926 9.505 11.433 1.00 72.75 94 PHE A C 1
ATOM 642 O O . PHE A 1 94 ? -3.822 9.457 10.208 1.00 72.75 94 PHE A O 1
ATOM 649 N N . ALA A 1 95 ? -5.053 9.885 12.040 1.00 75.19 95 ALA A N 1
ATOM 650 C CA . ALA A 1 95 ? -6.278 10.233 11.321 1.00 75.19 95 ALA A CA 1
ATOM 651 C C . ALA A 1 95 ? -6.075 11.426 10.368 1.00 75.19 95 ALA A C 1
ATOM 653 O O . ALA A 1 95 ? -6.461 11.358 9.200 1.00 75.19 95 ALA A O 1
ATOM 654 N N . ALA A 1 96 ? -5.389 12.482 10.823 1.00 73.81 96 ALA A N 1
ATOM 655 C CA . ALA A 1 96 ? -5.040 13.623 9.975 1.00 73.81 96 ALA A CA 1
ATOM 656 C C . ALA A 1 96 ? -4.212 13.190 8.753 1.00 73.81 96 ALA A C 1
ATOM 658 O O . ALA A 1 96 ? -4.478 13.616 7.628 1.00 73.81 96 ALA A O 1
ATOM 659 N N . A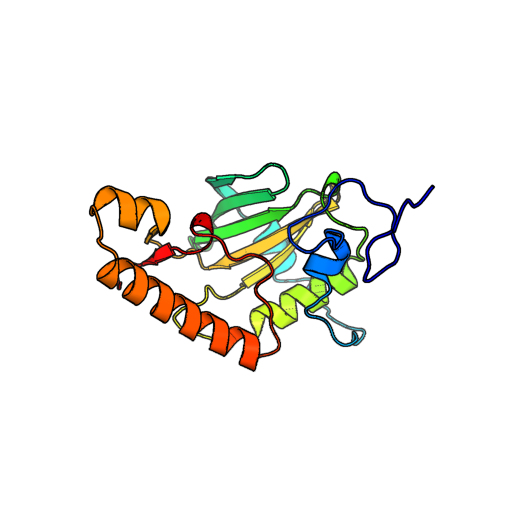RG A 1 97 ? -3.258 12.271 8.949 1.00 74.38 97 ARG A N 1
ATOM 660 C CA . ARG A 1 97 ? -2.439 11.747 7.854 1.00 74.38 97 ARG A CA 1
ATOM 661 C C . ARG A 1 97 ? -3.243 10.914 6.858 1.00 74.38 97 ARG A C 1
ATOM 663 O O . ARG A 1 97 ? -3.018 11.025 5.655 1.00 74.38 97 ARG A O 1
ATOM 670 N N . VAL A 1 98 ? -4.166 10.079 7.330 1.00 79.19 98 VAL A N 1
ATOM 671 C CA . VAL A 1 98 ? -5.073 9.334 6.443 1.00 79.19 98 VAL A CA 1
ATOM 672 C C . VAL A 1 98 ? -5.847 10.307 5.555 1.00 79.19 98 VAL A C 1
ATOM 674 O O . VAL A 1 98 ? -5.919 10.095 4.346 1.00 79.19 98 VAL A O 1
ATOM 677 N N . GLU A 1 99 ? -6.351 11.404 6.117 1.00 81.12 99 GLU A N 1
ATOM 678 C CA . GLU A 1 99 ? -7.101 12.405 5.356 1.00 81.12 99 GLU A CA 1
ATOM 679 C C . GLU A 1 99 ? -6.239 13.134 4.311 1.00 81.12 99 GLU A C 1
ATOM 681 O O . GLU A 1 99 ? -6.690 13.365 3.191 1.00 81.12 99 GLU A O 1
ATOM 686 N N . GLU A 1 100 ? -4.972 13.432 4.607 1.00 76.31 100 GLU A N 1
ATOM 687 C CA . GLU A 1 100 ? -4.035 13.951 3.599 1.00 76.31 100 GLU A CA 1
ATOM 688 C C . GLU A 1 100 ? -3.835 12.974 2.436 1.00 76.31 100 GLU A C 1
ATOM 690 O O . GLU A 1 100 ? -3.867 13.377 1.271 1.00 76.31 100 GLU A O 1
ATOM 695 N N . LEU A 1 101 ? -3.665 11.682 2.734 1.00 76.62 101 LEU A N 1
ATOM 696 C CA . LEU A 1 101 ? -3.488 10.655 1.709 1.00 76.62 101 LEU A CA 1
ATOM 697 C C . LEU A 1 101 ? -4.732 10.511 0.818 1.00 76.62 101 LEU A C 1
ATOM 699 O O . LEU A 1 101 ? -4.591 10.289 -0.385 1.00 76.62 101 LEU A O 1
ATOM 703 N N . ARG A 1 102 ? -5.939 10.693 1.371 1.00 84.62 102 ARG A N 1
ATOM 704 C CA . ARG A 1 102 ? -7.208 10.664 0.613 1.00 84.62 102 ARG A CA 1
ATOM 705 C C . ARG A 1 102 ? -7.327 11.795 -0.410 1.00 84.62 102 ARG A C 1
ATOM 707 O O . ARG A 1 102 ? -8.057 11.650 -1.388 1.00 84.62 102 ARG A O 1
ATOM 714 N N . ARG A 1 103 ? -6.604 12.906 -0.226 1.00 81.12 103 ARG A N 1
ATOM 715 C CA . ARG A 1 103 ? -6.608 14.040 -1.172 1.00 81.12 103 ARG A CA 1
ATOM 716 C C . ARG A 1 103 ? -5.809 13.760 -2.443 1.00 81.12 103 ARG A C 1
ATOM 718 O O . ARG A 1 103 ? -5.975 14.474 -3.432 1.00 81.12 103 ARG A O 1
ATOM 725 N N . VAL A 1 104 ? -4.945 12.744 -2.441 1.00 79.12 104 VAL A N 1
ATOM 726 C CA . VAL A 1 104 ? -4.159 12.382 -3.623 1.00 79.12 104 VAL A CA 1
ATOM 727 C C . VAL A 1 104 ? -5.058 11.679 -4.633 1.00 79.12 104 VAL A C 1
ATOM 729 O O . VAL A 1 104 ? -5.509 10.559 -4.415 1.00 79.12 104 VAL A O 1
ATOM 732 N N . SER A 1 105 ? -5.279 12.328 -5.775 1.00 81.94 105 SER A N 1
ATOM 733 C CA . SER A 1 105 ? -6.027 11.759 -6.893 1.00 81.94 105 SER A CA 1
ATOM 734 C C . SER A 1 105 ? -5.146 11.709 -8.134 1.00 81.94 105 SER A C 1
ATOM 736 O O . SER A 1 105 ? -4.816 12.737 -8.723 1.00 81.94 105 SER A O 1
ATOM 738 N N . HIS A 1 106 ? -4.736 10.504 -8.524 1.00 84.50 106 HIS A N 1
ATOM 739 C CA . HIS A 1 106 ? -3.953 10.280 -9.733 1.00 84.50 106 HIS A CA 1
ATOM 740 C C . HIS A 1 106 ? -4.212 8.860 -10.261 1.00 84.50 106 HIS A C 1
ATOM 742 O O . HIS A 1 106 ? -4.194 7.922 -9.472 1.00 84.50 106 HIS A O 1
ATOM 748 N N . PRO A 1 107 ? -4.374 8.641 -11.579 1.00 86.38 107 PRO A N 1
ATOM 749 C CA . PRO A 1 107 ? -4.678 7.315 -12.139 1.00 86.38 107 PRO A CA 1
ATOM 750 C C . PRO A 1 107 ? -3.602 6.244 -11.883 1.00 86.38 107 PRO A C 1
ATOM 752 O O . PRO A 1 107 ? -3.864 5.057 -12.045 1.00 86.38 107 PRO A O 1
ATOM 755 N N . GLY A 1 108 ? -2.385 6.661 -11.530 1.00 86.25 108 GLY A N 1
ATOM 756 C CA . GLY A 1 108 ? -1.267 5.786 -11.161 1.00 86.25 108 GLY A CA 1
ATOM 757 C C . GLY A 1 108 ? -1.048 5.616 -9.652 1.00 86.25 108 GLY A C 1
ATOM 758 O O . GLY A 1 108 ? -0.016 5.070 -9.273 1.00 86.25 108 GLY A O 1
ATOM 759 N N . ILE A 1 109 ? -1.949 6.120 -8.801 1.00 84.94 109 ILE A N 1
ATOM 760 C CA . ILE A 1 109 ? -1.881 5.986 -7.339 1.00 84.94 109 ILE A CA 1
ATOM 761 C C . ILE A 1 109 ? -3.196 5.387 -6.856 1.00 84.94 109 ILE A C 1
ATOM 763 O O . ILE A 1 109 ? -4.257 5.918 -7.164 1.00 84.94 109 ILE A O 1
ATOM 767 N N . ALA A 1 110 ? -3.115 4.305 -6.082 1.00 86.62 110 ALA A N 1
ATOM 768 C CA . ALA A 1 110 ? -4.288 3.723 -5.446 1.00 86.62 110 ALA A CA 1
ATOM 769 C C . ALA A 1 110 ? -4.885 4.717 -4.440 1.00 86.62 110 ALA A C 1
AT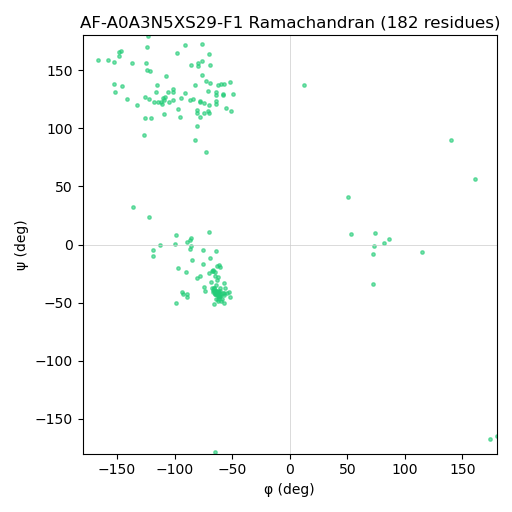OM 771 O O . ALA A 1 110 ? -4.193 5.155 -3.516 1.00 86.62 110 ALA A O 1
ATOM 772 N N . ALA A 1 111 ? -6.159 5.059 -4.611 1.00 87.06 111 ALA A N 1
ATOM 773 C CA . ALA A 1 111 ? -6.860 5.966 -3.718 1.00 87.06 111 ALA A CA 1
ATOM 774 C C . ALA A 1 111 ? -6.967 5.369 -2.309 1.00 87.06 111 ALA A C 1
ATOM 776 O O . ALA A 1 111 ? -7.427 4.235 -2.129 1.00 87.06 111 ALA A O 1
ATOM 777 N N . VAL A 1 112 ? -6.567 6.145 -1.301 1.00 86.50 112 VAL A N 1
ATOM 778 C CA . VAL A 1 112 ? -6.817 5.795 0.100 1.00 86.50 112 VAL A CA 1
ATOM 779 C C . VAL A 1 112 ? -8.305 5.963 0.385 1.00 86.50 112 VAL A C 1
ATOM 781 O O . VAL A 1 112 ? -8.915 6.968 0.028 1.00 86.50 112 VAL A O 1
ATOM 784 N N . VAL A 1 113 ? -8.894 4.951 1.013 1.00 89.44 113 VAL A N 1
ATOM 785 C CA . VAL A 1 113 ? -10.308 4.920 1.399 1.00 89.44 113 VAL A CA 1
ATOM 786 C C . VAL A 1 113 ? -10.466 5.409 2.835 1.00 89.44 113 VAL A C 1
ATOM 788 O O . VAL A 1 113 ? -11.377 6.187 3.111 1.00 89.44 113 VAL A O 1
ATOM 791 N N . GLY A 1 114 ? -9.553 5.008 3.723 1.00 88.00 114 GLY A N 1
ATOM 792 C CA . GLY A 1 114 ? -9.550 5.399 5.130 1.00 88.00 114 GLY A CA 1
ATOM 793 C C . GLY A 1 114 ? -8.476 4.665 5.929 1.00 88.00 114 GLY A C 1
ATOM 794 O O . GLY A 1 114 ? -7.593 4.017 5.362 1.00 88.00 114 GLY A O 1
ATOM 795 N N . GLY A 1 115 ? -8.554 4.748 7.251 1.00 85.88 115 GLY A N 1
ATOM 796 C CA . GLY A 1 115 ? -7.635 4.063 8.147 1.00 85.88 115 GLY A CA 1
ATOM 797 C C . GLY A 1 115 ? -8.147 4.063 9.578 1.00 85.88 115 GLY A C 1
ATOM 798 O O . GLY A 1 115 ? -8.994 4.874 9.926 1.00 85.88 115 GLY A O 1
ATOM 799 N N . TRP A 1 116 ? -7.657 3.131 10.387 1.00 89.12 116 TRP A N 1
ATOM 800 C CA . TRP A 1 116 ? -8.048 2.976 11.786 1.00 89.12 116 TRP A CA 1
ATOM 801 C C . TRP A 1 116 ? -6.873 2.477 12.628 1.00 89.12 116 TRP A C 1
ATOM 803 O O . TRP A 1 116 ? -5.860 2.006 12.102 1.00 89.12 116 TRP A O 1
ATOM 813 N N . VAL A 1 117 ? -7.018 2.564 13.949 1.00 83.38 117 VAL A N 1
ATOM 814 C CA . VAL A 1 117 ? -6.108 1.931 14.908 1.00 83.38 117 VAL A CA 1
ATOM 815 C C . VAL A 1 117 ? -6.838 0.756 15.544 1.00 83.38 117 VAL A C 1
ATOM 817 O O . VAL A 1 117 ? -7.957 0.892 16.035 1.00 83.38 117 VAL A O 1
ATOM 820 N N . THR A 1 118 ? -6.226 -0.420 15.506 1.00 85.50 118 THR A N 1
ATOM 821 C CA . THR A 1 118 ? -6.797 -1.633 16.109 1.00 85.50 118 THR A CA 1
ATOM 822 C C . THR A 1 118 ? -6.779 -1.561 17.638 1.00 85.50 118 THR A C 1
ATOM 824 O O . THR A 1 118 ? -6.020 -0.799 18.235 1.00 85.50 118 THR A O 1
ATOM 827 N N . GLY A 1 119 ? -7.549 -2.429 18.305 1.00 81.44 119 GLY A N 1
ATOM 828 C CA . GLY A 1 119 ? -7.501 -2.555 19.769 1.00 81.44 119 GLY A CA 1
ATOM 829 C C . GLY A 1 119 ? -6.127 -2.972 20.321 1.00 81.44 119 GLY A C 1
ATOM 830 O O . GLY A 1 119 ? -5.850 -2.749 21.497 1.00 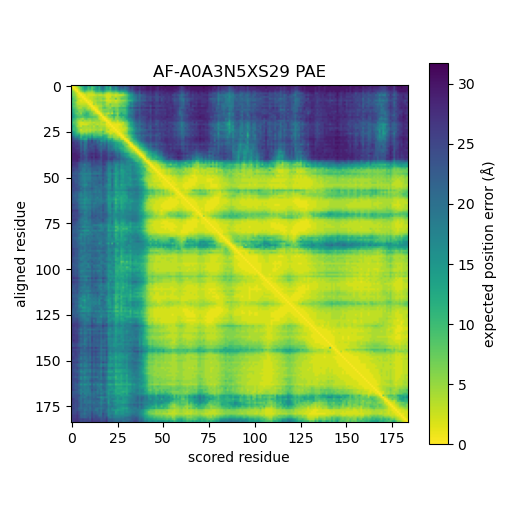81.44 119 GLY A O 1
ATOM 831 N N . THR A 1 120 ? -5.253 -3.544 19.484 1.00 82.44 120 THR A N 1
ATOM 832 C CA . THR A 1 120 ? -3.854 -3.870 19.813 1.00 82.44 120 THR A CA 1
ATOM 833 C C . THR A 1 120 ? -2.884 -2.710 19.569 1.00 82.44 120 THR A C 1
ATOM 835 O O . THR A 1 120 ? -1.707 -2.826 19.904 1.00 82.44 120 THR A O 1
ATOM 838 N N . GLY A 1 121 ? -3.361 -1.583 19.029 1.00 79.81 121 GLY A N 1
ATOM 839 C CA . GLY A 1 121 ? -2.560 -0.395 18.723 1.00 79.81 121 GLY A CA 1
ATOM 840 C C . GLY A 1 121 ? -1.888 -0.417 17.347 1.00 79.81 121 GLY A C 1
ATOM 841 O O . GLY A 1 121 ? -1.112 0.486 17.042 1.00 79.81 121 GLY A O 1
ATOM 842 N N . ASP A 1 122 ? -2.149 -1.433 16.522 1.00 81.94 122 ASP A N 1
ATOM 843 C CA . ASP A 1 122 ? -1.627 -1.507 15.154 1.00 81.94 122 ASP A CA 1
ATOM 844 C C . ASP A 1 122 ? -2.357 -0.510 14.247 1.00 81.94 122 ASP A C 1
ATOM 846 O O . ASP A 1 122 ? -3.578 -0.354 14.352 1.00 81.94 122 ASP A O 1
ATOM 850 N N . TYR A 1 123 ? -1.614 0.133 13.348 1.00 82.31 123 TYR A N 1
ATOM 851 C CA . TYR A 1 123 ? -2.136 1.135 12.419 1.00 82.31 123 TYR A CA 1
ATOM 852 C C . TYR A 1 123 ? -2.560 0.467 11.115 1.00 82.31 123 TYR A C 1
ATOM 854 O O . TYR A 1 123 ? -1.782 -0.286 10.525 1.00 82.31 123 TYR A O 1
ATOM 862 N N . CYS A 1 124 ? -3.768 0.764 10.648 1.00 86.00 124 CYS A N 1
ATOM 863 C CA . CYS A 1 124 ? -4.338 0.182 9.441 1.00 86.00 124 CYS A CA 1
ATOM 864 C C . CYS A 1 124 ? -4.701 1.268 8.435 1.00 86.00 124 CYS A C 1
ATOM 866 O O . CYS A 1 124 ? -5.480 2.159 8.756 1.00 86.00 124 CYS A O 1
ATOM 868 N N . VAL A 1 125 ? -4.186 1.179 7.210 1.00 86.19 125 VAL A N 1
ATOM 869 C CA . VAL A 1 125 ? -4.559 2.068 6.099 1.00 86.19 125 VAL A CA 1
ATOM 870 C C . VAL A 1 125 ? -5.190 1.223 5.000 1.00 86.19 125 VAL A C 1
ATOM 872 O O . VAL A 1 125 ? -4.571 0.281 4.507 1.00 86.19 125 VAL A O 1
ATOM 875 N N . ALA A 1 126 ? -6.420 1.555 4.616 1.00 89.56 126 ALA A N 1
ATOM 876 C CA . ALA A 1 126 ? -7.136 0.912 3.524 1.00 89.56 126 ALA A CA 1
ATOM 877 C C . ALA A 1 126 ? -7.090 1.776 2.266 1.00 89.56 126 ALA A C 1
ATOM 879 O O . ALA A 1 126 ? -7.434 2.959 2.293 1.00 89.56 126 ALA A O 1
ATOM 880 N N . SER A 1 127 ? -6.736 1.161 1.146 1.00 89.25 127 SER A N 1
ATOM 881 C CA . SER A 1 127 ? -6.834 1.740 -0.190 1.00 89.25 127 SER A CA 1
ATOM 882 C C . SER A 1 127 ? -7.659 0.850 -1.112 1.00 89.25 127 SER A C 1
ATOM 884 O O . SER A 1 127 ? -8.009 -0.288 -0.778 1.00 89.25 127 SER A O 1
ATOM 886 N N . GLU A 1 128 ? -7.993 1.372 -2.289 1.00 89.75 128 GLU A N 1
ATOM 887 C CA . GLU A 1 128 ? -8.561 0.541 -3.342 1.00 89.75 128 GLU A CA 1
ATOM 888 C C . GLU A 1 128 ? -7.620 -0.626 -3.678 1.00 89.75 128 GLU A C 1
ATOM 890 O O . GLU A 1 128 ? -6.399 -0.478 -3.791 1.00 89.75 128 GLU A O 1
ATOM 895 N N . TYR A 1 129 ? -8.191 -1.814 -3.863 1.00 91.31 129 TYR A N 1
ATOM 896 C CA . TYR A 1 129 ? -7.418 -2.925 -4.390 1.00 91.31 129 TYR A CA 1
ATOM 897 C C . TYR A 1 129 ? -7.187 -2.733 -5.893 1.00 91.31 129 TYR A C 1
ATOM 899 O O . TYR A 1 129 ? -8.144 -2.686 -6.666 1.00 91.31 129 TYR A O 1
ATOM 907 N N . VAL A 1 130 ? -5.920 -2.691 -6.318 1.00 90.75 130 VAL A N 1
ATOM 908 C CA . VAL A 1 130 ? -5.533 -2.641 -7.736 1.00 90.75 130 VAL A CA 1
ATOM 909 C C . VAL A 1 130 ? -5.228 -4.056 -8.241 1.00 90.75 130 VAL A C 1
ATOM 911 O O . VAL A 1 130 ? -4.187 -4.622 -7.892 1.00 90.75 130 VAL A O 1
ATOM 914 N N . PRO A 1 131 ? -6.074 -4.650 -9.106 1.00 90.25 131 PRO A N 1
ATOM 915 C CA . PRO A 1 131 ? -5.798 -5.962 -9.668 1.00 90.25 131 PRO A CA 1
ATOM 916 C C . PRO A 1 131 ? -4.627 -5.883 -10.650 1.00 90.25 131 PRO A C 1
ATOM 918 O O . PRO A 1 131 ? -4.696 -5.207 -11.683 1.00 90.25 131 PRO A O 1
ATOM 921 N N . GLY A 1 132 ? -3.566 -6.631 -10.373 1.00 90.62 132 GLY A N 1
ATOM 922 C CA . GLY A 1 132 ? -2.388 -6.637 -11.226 1.00 90.62 132 GLY A CA 1
ATOM 923 C C . GLY A 1 132 ? -1.289 -7.557 -10.726 1.00 90.62 132 GLY A C 1
ATOM 924 O O . GLY A 1 132 ? -1.515 -8.449 -9.910 1.00 90.62 132 GLY A O 1
ATOM 925 N N . THR A 1 133 ? -0.092 -7.368 -11.270 1.00 89.06 133 THR A N 1
ATOM 926 C CA . THR A 1 133 ? 1.099 -8.137 -10.893 1.00 89.06 133 THR A CA 1
ATOM 927 C C . THR A 1 133 ? 2.128 -7.201 -10.263 1.00 89.06 133 THR A C 1
ATOM 929 O O . THR A 1 133 ? 2.422 -6.173 -10.874 1.00 89.06 133 THR A O 1
ATOM 932 N N . PRO A 1 134 ? 2.716 -7.540 -9.100 1.00 87.62 134 PRO A N 1
ATOM 933 C CA . PRO A 1 134 ? 3.823 -6.771 -8.537 1.00 87.62 134 PRO A CA 1
ATOM 934 C C . PRO A 1 134 ? 4.945 -6.572 -9.561 1.00 87.62 134 PRO A C 1
ATOM 936 O O . PRO A 1 134 ? 5.267 -7.502 -10.310 1.00 87.62 134 PRO A O 1
ATOM 939 N N . LEU A 1 135 ? 5.542 -5.381 -9.597 1.00 87.25 135 LEU A N 1
ATOM 940 C CA . LEU A 1 135 ? 6.492 -4.965 -10.632 1.00 87.25 135 LEU A CA 1
ATOM 941 C C . LEU A 1 135 ? 7.665 -5.940 -10.781 1.00 87.25 135 LEU A C 1
ATOM 943 O O . LEU A 1 135 ? 8.041 -6.286 -11.899 1.00 87.25 135 LEU A O 1
ATOM 947 N N . GLU A 1 136 ? 8.206 -6.431 -9.667 1.00 86.94 136 GLU A N 1
ATOM 948 C CA . GLU A 1 136 ? 9.264 -7.449 -9.641 1.00 86.94 136 GLU A CA 1
ATOM 949 C C . GLU A 1 136 ? 8.855 -8.729 -10.378 1.00 86.94 136 GLU A C 1
ATOM 951 O O . GLU A 1 136 ? 9.569 -9.203 -11.267 1.00 86.94 136 GLU A O 1
ATOM 956 N N . ARG A 1 137 ? 7.671 -9.263 -10.051 1.00 88.38 137 ARG A N 1
ATOM 957 C CA . ARG A 1 137 ? 7.135 -10.474 -10.687 1.00 88.38 137 ARG A CA 1
ATOM 958 C C . ARG A 1 137 ? 6.817 -10.227 -12.156 1.00 88.38 137 ARG A C 1
ATOM 960 O O . ARG A 1 137 ? 7.095 -11.090 -12.982 1.00 88.38 137 ARG A O 1
ATOM 967 N N . TYR A 1 138 ? 6.285 -9.054 -12.494 1.00 91.00 138 TYR A N 1
ATOM 968 C CA . TYR A 1 138 ? 5.993 -8.672 -13.873 1.00 91.00 138 TYR A CA 1
ATOM 969 C C . TYR A 1 138 ? 7.269 -8.620 -14.723 1.00 91.00 138 TYR A C 1
ATOM 971 O O . TYR A 1 138 ? 7.315 -9.218 -15.800 1.00 91.00 138 TYR A O 1
ATOM 979 N N . CYS A 1 139 ? 8.312 -7.957 -14.213 1.00 91.50 139 CYS A N 1
ATOM 980 C CA . CYS A 1 139 ? 9.616 -7.862 -14.864 1.00 91.50 139 CYS A CA 1
ATOM 981 C C . CYS A 1 139 ? 10.275 -9.236 -15.028 1.00 91.50 139 CYS A C 1
ATOM 983 O O . CYS A 1 139 ? 10.810 -9.535 -16.096 1.00 91.50 139 CYS A O 1
ATOM 985 N N . SER A 1 140 ? 10.235 -10.062 -13.976 1.00 91.06 140 SER A N 1
ATOM 986 C CA . SER A 1 140 ? 10.835 -11.399 -13.965 1.00 91.06 140 SER A CA 1
ATOM 987 C C . SER A 1 140 ? 10.135 -12.342 -14.946 1.00 91.06 140 SER A C 1
ATOM 989 O O . SER A 1 140 ? 10.795 -12.911 -15.813 1.00 91.06 140 SER A O 1
ATOM 991 N N . ALA A 1 141 ? 8.803 -12.437 -14.882 1.00 91.69 141 ALA A N 1
ATOM 992 C CA . ALA A 1 141 ? 8.015 -13.354 -15.707 1.00 91.69 141 ALA A CA 1
ATOM 993 C C . ALA A 1 141 ? 8.079 -13.041 -17.210 1.00 91.69 141 ALA A C 1
ATOM 995 O O . ALA A 1 141 ? 7.898 -13.935 -18.030 1.00 91.69 141 ALA A O 1
ATOM 996 N N . ARG A 1 142 ? 8.314 -11.776 -17.579 1.00 92.69 142 ARG A N 1
ATOM 997 C CA . ARG A 1 142 ? 8.427 -11.339 -18.982 1.00 92.69 142 ARG A CA 1
ATOM 998 C C . ARG A 1 142 ? 9.864 -11.187 -19.467 1.00 92.69 142 ARG A C 1
ATOM 1000 O O . ARG A 1 142 ? 10.063 -10.801 -20.611 1.00 92.69 142 ARG A O 1
ATOM 1007 N N . HIS A 1 143 ? 10.852 -11.460 -18.615 1.00 92.88 143 HIS A N 1
ATOM 1008 C CA . HIS A 1 143 ? 12.268 -11.264 -18.927 1.00 92.88 143 HIS A CA 1
ATOM 1009 C C . HIS A 1 143 ? 12.578 -9.866 -19.491 1.00 92.88 143 HIS A C 1
ATOM 1011 O O . HIS A 1 143 ? 13.386 -9.726 -20.411 1.00 92.88 143 HIS A O 1
ATOM 1017 N N . LEU A 1 144 ? 11.942 -8.831 -18.924 1.00 92.62 144 LEU A N 1
ATOM 1018 C CA . LEU A 1 144 ? 12.069 -7.463 -19.428 1.00 92.62 144 LEU A CA 1
ATOM 1019 C C . LEU A 1 144 ? 13.522 -6.991 -19.393 1.00 92.62 144 LEU A C 1
ATOM 1021 O O . LEU A 1 144 ? 14.228 -7.185 -18.389 1.00 92.62 144 LEU A O 1
ATOM 1025 N N . GLN A 1 145 ? 13.927 -6.316 -20.462 1.00 91.75 145 GLN A N 1
ATOM 1026 C CA . GLN A 1 145 ? 15.250 -5.729 -20.641 1.00 91.75 145 GLN A CA 1
ATOM 1027 C C . GLN A 1 145 ? 15.286 -4.278 -20.135 1.00 91.75 145 GLN A C 1
ATOM 1029 O O . GLN A 1 145 ? 14.264 -3.696 -19.767 1.00 91.75 145 GLN A O 1
ATOM 1034 N N . GLY A 1 146 ? 16.482 -3.679 -20.085 1.00 90.06 146 GLY A N 1
ATOM 1035 C CA . GLY A 1 146 ? 16.709 -2.376 -19.443 1.00 90.06 146 GLY A CA 1
ATOM 1036 C C . GLY A 1 146 ? 15.757 -1.266 -19.904 1.00 90.06 146 GLY A C 1
ATOM 1037 O O . GLY A 1 146 ? 15.183 -0.578 -19.066 1.00 90.06 146 GLY A O 1
ATOM 1038 N N . ALA A 1 147 ? 15.524 -1.136 -21.213 1.00 92.25 147 ALA A N 1
ATOM 1039 C CA . ALA A 1 147 ? 14.640 -0.105 -21.760 1.00 92.25 147 ALA A CA 1
ATOM 1040 C C . ALA A 1 147 ? 13.185 -0.249 -21.273 1.00 92.25 147 ALA A C 1
ATOM 1042 O O . ALA A 1 147 ? 12.576 0.731 -20.855 1.00 92.25 147 ALA A O 1
ATOM 1043 N N . GLU A 1 148 ? 12.652 -1.471 -21.248 1.00 91.06 148 GLU A N 1
ATOM 1044 C CA . GLU A 1 148 ? 11.272 -1.747 -20.825 1.00 91.06 148 GLU A CA 1
ATOM 1045 C C . GLU A 1 148 ? 11.078 -1.484 -19.327 1.00 91.06 148 GLU A C 1
ATOM 1047 O O . GLU A 1 148 ? 10.059 -0.936 -18.902 1.00 91.06 148 GLU A O 1
ATOM 1052 N N . ARG A 1 149 ? 12.089 -1.814 -18.513 1.00 91.12 149 ARG A N 1
ATOM 1053 C CA . ARG A 1 149 ? 12.084 -1.504 -17.075 1.00 91.12 149 ARG A CA 1
ATOM 1054 C C . ARG A 1 149 ? 12.123 -0.001 -16.824 1.00 91.12 149 ARG A C 1
ATOM 1056 O O . ARG A 1 149 ? 11.419 0.479 -15.940 1.00 91.12 149 ARG A O 1
ATOM 1063 N N . VAL A 1 150 ? 12.904 0.741 -17.613 1.00 91.12 150 VAL A N 1
ATOM 1064 C CA . VAL A 1 150 ? 12.945 2.209 -17.544 1.00 91.12 150 VAL A CA 1
ATOM 1065 C C . VAL A 1 150 ? 11.584 2.802 -17.897 1.00 91.12 150 VAL A C 1
ATOM 1067 O O . VAL A 1 150 ? 11.137 3.706 -17.200 1.00 91.12 150 VAL A O 1
ATOM 1070 N N . THR A 1 151 ? 10.878 2.275 -18.901 1.00 91.12 151 THR A N 1
ATOM 1071 C CA . THR A 1 151 ? 9.517 2.733 -19.225 1.00 91.12 151 THR A CA 1
ATOM 1072 C C . THR A 1 151 ? 8.559 2.570 -18.043 1.00 91.12 151 THR A C 1
ATOM 1074 O O . THR A 1 151 ? 7.861 3.521 -17.696 1.00 91.12 151 THR A O 1
ATOM 1077 N N . LEU A 1 152 ? 8.561 1.408 -17.381 1.00 88.88 152 LEU A N 1
ATOM 1078 C CA . LEU A 1 152 ? 7.737 1.177 -16.185 1.00 88.88 152 LEU A CA 1
ATOM 1079 C C . LEU A 1 152 ? 8.129 2.110 -15.032 1.00 88.88 152 LEU A C 1
ATOM 1081 O O . LEU A 1 152 ? 7.265 2.660 -14.350 1.00 88.88 152 LEU A O 1
ATOM 1085 N N . PHE A 1 153 ? 9.430 2.331 -14.842 1.00 87.88 153 PHE A N 1
ATOM 1086 C CA . PHE A 1 153 ? 9.936 3.240 -13.820 1.00 87.88 153 PHE A CA 1
ATOM 1087 C C . PHE A 1 153 ? 9.520 4.694 -14.077 1.00 87.88 153 PHE A C 1
ATOM 1089 O O . PHE A 1 153 ? 9.067 5.365 -13.156 1.00 87.88 153 PHE A O 1
ATOM 1096 N N . VAL A 1 154 ? 9.580 5.169 -15.325 1.00 90.44 154 VAL A N 1
ATOM 1097 C CA . VAL A 1 154 ? 9.115 6.516 -15.701 1.00 90.44 154 VAL A CA 1
ATOM 1098 C C . VAL A 1 154 ? 7.622 6.687 -15.412 1.00 90.44 154 VAL A C 1
ATOM 1100 O O . VAL A 1 154 ? 7.219 7.734 -14.904 1.00 90.44 154 VAL A O 1
ATOM 1103 N N . SER A 1 155 ? 6.799 5.668 -15.678 1.00 88.19 155 SER A N 1
ATOM 1104 C CA . SER A 1 155 ? 5.378 5.694 -15.304 1.00 88.19 155 SER A CA 1
ATOM 1105 C C . SER A 1 155 ? 5.187 5.821 -13.791 1.00 88.19 155 SER A C 1
ATOM 1107 O O . SER A 1 155 ? 4.380 6.641 -13.350 1.00 88.19 155 SER A O 1
ATOM 1109 N N . ALA A 1 156 ? 5.968 5.088 -12.991 1.00 85.31 156 ALA A N 1
ATOM 1110 C CA . ALA A 1 156 ? 5.951 5.233 -11.536 1.00 85.31 156 ALA A CA 1
ATOM 1111 C C . ALA A 1 156 ? 6.401 6.640 -11.095 1.00 85.31 156 ALA A C 1
ATOM 1113 O O . ALA A 1 156 ? 5.756 7.250 -10.247 1.00 85.31 156 ALA A O 1
ATOM 1114 N N . CYS A 1 157 ? 7.444 7.208 -11.711 1.00 86.75 157 CYS A N 1
ATOM 1115 C CA . CYS A 1 157 ? 7.904 8.570 -11.423 1.00 86.75 157 CYS A CA 1
ATOM 1116 C C . CYS A 1 157 ? 6.836 9.637 -11.693 1.00 86.75 157 CYS A C 1
ATOM 1118 O O . CYS A 1 157 ? 6.727 10.576 -10.914 1.00 86.75 157 CYS A O 1
ATOM 1120 N N . ARG A 1 158 ? 6.023 9.493 -12.747 1.00 87.19 158 ARG A N 1
ATOM 1121 C CA . ARG A 1 158 ? 4.913 10.425 -13.027 1.00 87.19 158 ARG A CA 1
ATOM 1122 C C . ARG A 1 158 ? 3.836 10.383 -11.947 1.00 87.19 158 ARG A C 1
ATOM 1124 O O . ARG A 1 158 ? 3.332 11.423 -11.539 1.00 87.19 158 ARG A O 1
ATOM 1131 N N . ALA A 1 159 ? 3.512 9.188 -11.454 1.00 83.81 159 ALA A N 1
ATOM 1132 C CA . ALA A 1 159 ? 2.622 9.058 -10.306 1.00 83.81 159 ALA A CA 1
ATOM 1133 C C . ALA A 1 159 ? 3.225 9.753 -9.074 1.00 83.81 159 ALA A C 1
ATOM 1135 O O . ALA A 1 159 ? 2.557 10.548 -8.422 1.00 83.81 159 ALA A O 1
ATOM 1136 N N . LEU A 1 160 ? 4.513 9.537 -8.809 1.00 81.62 160 LEU A N 1
ATOM 1137 C CA . LEU A 1 160 ? 5.216 10.177 -7.697 1.00 81.62 160 LEU A CA 1
ATOM 1138 C C . LEU A 1 160 ? 5.260 11.696 -7.773 1.00 81.62 160 LEU A C 1
ATOM 1140 O O . LEU A 1 160 ? 5.059 12.359 -6.762 1.00 81.62 160 LEU A O 1
ATOM 1144 N N . GLU A 1 161 ? 5.482 12.245 -8.960 1.00 83.44 161 GLU A N 1
ATOM 1145 C CA . GLU A 1 161 ? 5.427 13.684 -9.192 1.00 83.44 161 GLU A CA 1
ATOM 1146 C C . GLU A 1 161 ? 4.060 14.257 -8.798 1.00 83.44 161 GLU A C 1
ATOM 1148 O O . GLU A 1 161 ? 3.999 15.277 -8.113 1.00 83.44 161 GLU A O 1
ATOM 1153 N N . SER A 1 162 ? 2.969 13.559 -9.130 1.00 77.81 162 SER A N 1
ATOM 1154 C CA . SER A 1 162 ? 1.624 13.958 -8.705 1.00 77.81 162 SER A CA 1
ATOM 1155 C C . SER A 1 162 ? 1.440 13.901 -7.187 1.00 77.81 162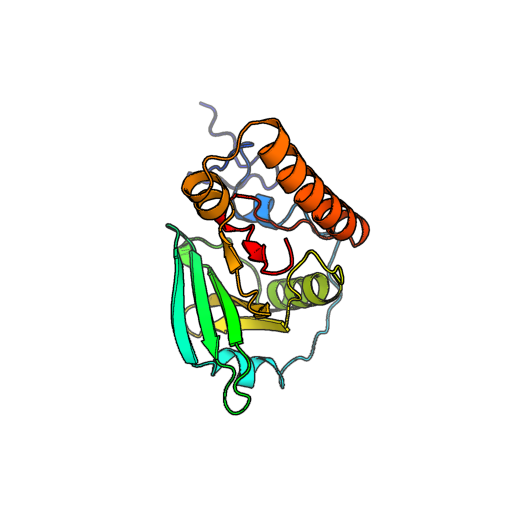 SER A C 1
ATOM 1157 O O . SER A 1 162 ? 0.810 14.796 -6.626 1.00 77.81 162 SER A O 1
ATOM 1159 N N . ALA A 1 163 ? 1.977 12.879 -6.513 1.00 70.94 163 ALA A N 1
ATOM 1160 C CA . ALA A 1 163 ? 1.933 12.800 -5.052 1.00 70.94 163 ALA A CA 1
ATOM 1161 C C . ALA A 1 163 ? 2.696 13.973 -4.417 1.00 70.94 163 ALA A C 1
ATOM 1163 O O . ALA A 1 163 ? 2.162 14.668 -3.552 1.00 70.94 163 ALA A O 1
ATOM 1164 N N . HIS A 1 164 ? 3.906 14.252 -4.910 1.00 77.69 164 HIS A N 1
ATOM 1165 C CA . HIS A 1 164 ? 4.725 15.367 -4.440 1.00 77.69 164 HIS A CA 1
ATOM 1166 C C . HIS A 1 164 ? 4.046 16.721 -4.679 1.00 77.69 164 HIS A C 1
ATOM 1168 O O . HIS A 1 164 ? 4.085 17.581 -3.802 1.00 77.69 164 HIS A O 1
ATOM 1174 N N . GLY A 1 165 ? 3.381 16.904 -5.825 1.00 76.50 165 GLY A N 1
ATOM 1175 C CA . GLY A 1 165 ? 2.594 18.105 -6.122 1.00 76.50 165 GLY A CA 1
ATOM 1176 C C . GLY A 1 165 ? 1.417 18.317 -5.163 1.00 76.50 165 GLY A C 1
ATOM 1177 O O . GLY A 1 165 ? 1.046 19.456 -4.897 1.00 76.50 165 GLY A O 1
ATOM 1178 N N . ALA A 1 166 ? 0.878 17.237 -4.592 1.00 70.69 166 ALA A N 1
ATOM 1179 C CA . ALA A 1 166 ? -0.140 17.275 -3.543 1.00 70.69 166 ALA A CA 1
ATOM 1180 C C . ALA A 1 166 ? 0.448 17.401 -2.120 1.00 70.69 166 ALA A C 1
ATOM 1182 O O . ALA A 1 166 ? -0.294 17.315 -1.144 1.00 70.69 166 ALA A O 1
ATOM 1183 N N . GLY A 1 167 ? 1.768 17.577 -1.981 1.00 69.56 167 GLY A N 1
ATOM 1184 C CA . GLY A 1 167 ? 2.455 17.635 -0.686 1.00 69.56 167 GLY A CA 1
ATOM 1185 C C . GLY A 1 167 ? 2.602 16.276 0.007 1.00 69.56 167 GLY A C 1
ATOM 1186 O O . GLY A 1 167 ? 3.007 16.217 1.165 1.00 69.56 167 GLY A O 1
ATOM 1187 N N . VAL A 1 168 ? 2.299 15.174 -0.685 1.00 66.75 168 VAL A N 1
ATOM 1188 C CA . VAL A 1 168 ? 2.331 13.823 -0.122 1.00 66.75 168 VAL A CA 1
ATOM 1189 C C . VAL A 1 168 ? 3.593 13.091 -0.552 1.00 66.75 168 VAL A C 1
ATOM 1191 O O . VAL A 1 168 ? 3.857 12.883 -1.735 1.00 66.75 168 VAL A O 1
ATOM 1194 N N . LEU A 1 169 ? 4.352 12.613 0.433 1.00 67.69 169 LEU A N 1
ATOM 1195 C CA . LEU A 1 169 ? 5.399 11.621 0.211 1.00 67.69 169 LEU A CA 1
ATOM 1196 C C . LEU A 1 169 ? 4.824 10.220 0.480 1.00 67.69 169 LEU A C 1
ATOM 1198 O O . LEU A 1 169 ? 4.327 9.987 1.585 1.00 67.69 169 LEU A O 1
ATOM 1202 N N . PRO A 1 170 ? 4.921 9.267 -0.463 1.00 58.59 170 PRO A N 1
ATOM 1203 C CA . PRO A 1 170 ? 4.312 7.934 -0.337 1.00 58.59 170 PRO A CA 1
ATOM 1204 C C . PRO A 1 170 ? 4.848 7.052 0.796 1.00 58.59 170 PRO A C 1
ATOM 1206 O O . PRO A 1 170 ? 4.340 5.956 1.001 1.00 58.59 170 PRO A O 1
ATOM 1209 N N . GLY A 1 171 ? 5.891 7.482 1.516 1.00 53.72 171 GLY A N 1
ATOM 1210 C CA . GLY A 1 171 ? 6.450 6.795 2.689 1.00 53.72 171 GLY A CA 1
ATOM 1211 C C . GLY A 1 171 ? 7.227 5.508 2.380 1.00 53.72 171 GLY A C 1
ATOM 1212 O O . GLY A 1 171 ? 8.239 5.237 3.024 1.00 53.72 171 GLY A O 1
ATOM 1213 N N . ARG A 1 172 ? 6.821 4.745 1.357 1.00 62.75 172 ARG A N 1
ATOM 1214 C CA . ARG A 1 172 ? 7.510 3.547 0.871 1.00 62.75 172 ARG A CA 1
ATOM 1215 C C . ARG A 1 172 ? 7.466 3.474 -0.649 1.00 62.75 172 ARG A C 1
ATOM 1217 O O . ARG A 1 172 ? 6.406 3.458 -1.266 1.00 62.75 172 ARG A O 1
ATOM 1224 N N . LEU A 1 173 ? 8.650 3.358 -1.235 1.00 62.78 173 LEU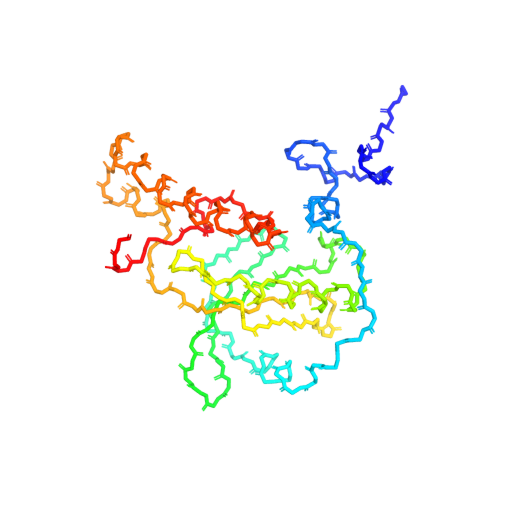 A N 1
ATOM 1225 C CA . LEU A 1 173 ? 8.833 3.046 -2.640 1.00 62.78 173 LEU A CA 1
ATOM 1226 C C . LEU A 1 173 ? 9.741 1.837 -2.764 1.00 62.78 173 LEU A C 1
ATOM 1228 O O . LEU A 1 173 ? 10.938 1.907 -2.492 1.00 62.78 173 LEU A O 1
ATOM 1232 N N . GLY A 1 174 ? 9.147 0.723 -3.168 1.00 63.44 174 GLY A N 1
ATOM 1233 C CA . GLY A 1 174 ? 9.855 -0.496 -3.517 1.00 63.44 174 GLY A CA 1
ATOM 1234 C C . GLY A 1 174 ? 9.092 -1.240 -4.607 1.00 63.44 174 GLY A C 1
ATOM 1235 O O . GLY A 1 174 ? 7.926 -0.943 -4.861 1.00 63.44 174 GLY A O 1
ATOM 1236 N N . PRO A 1 175 ? 9.699 -2.222 -5.278 1.00 60.09 175 PRO A N 1
ATOM 1237 C CA . PRO A 1 175 ? 9.021 -2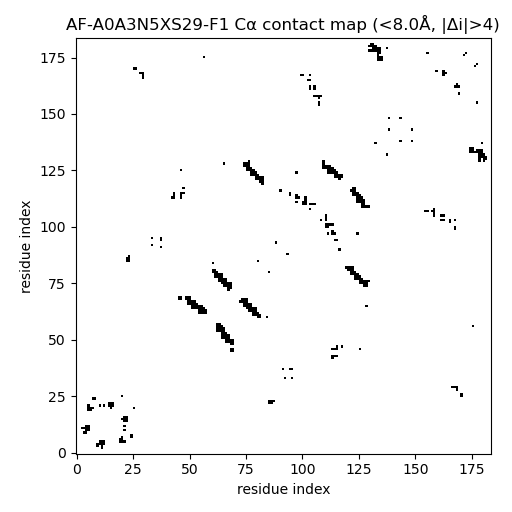.884 -6.387 1.00 60.09 175 PRO A CA 1
ATOM 1238 C C . PRO A 1 175 ? 7.794 -3.704 -5.948 1.00 60.09 175 PRO A C 1
ATOM 1240 O O . PRO A 1 175 ? 6.897 -3.923 -6.758 1.00 60.09 175 PRO A O 1
ATOM 1243 N N . GLY A 1 176 ? 7.727 -4.120 -4.677 1.00 63.75 176 GLY A N 1
ATOM 1244 C CA . GLY A 1 176 ? 6.537 -4.734 -4.071 1.00 63.75 176 GLY A CA 1
ATOM 1245 C C . GLY A 1 176 ? 5.371 -3.759 -3.863 1.00 63.75 176 GLY A C 1
ATOM 1246 O O . GLY A 1 176 ? 4.218 -4.176 -3.891 1.00 63.75 176 GLY A O 1
ATOM 1247 N N . SER A 1 177 ? 5.645 -2.453 -3.747 1.00 68.62 177 SER A N 1
ATOM 1248 C CA . SER A 1 177 ? 4.615 -1.410 -3.623 1.00 68.62 177 SER A CA 1
ATOM 1249 C C . SER A 1 177 ? 4.136 -0.868 -4.974 1.00 68.62 177 SER A C 1
ATOM 1251 O O . SER A 1 177 ? 3.315 0.045 -5.005 1.00 68.62 177 SER A O 1
ATOM 1253 N N . ILE A 1 178 ? 4.648 -1.401 -6.091 1.00 81.38 178 ILE A N 1
ATOM 1254 C CA . ILE A 1 178 ? 4.243 -1.026 -7.449 1.00 81.38 178 ILE A CA 1
ATOM 1255 C C . ILE A 1 178 ? 3.574 -2.230 -8.102 1.00 81.38 178 ILE A C 1
ATOM 1257 O O . ILE A 1 178 ? 4.172 -3.298 -8.247 1.00 81.38 178 ILE A O 1
ATOM 1261 N N . VAL A 1 179 ? 2.336 -2.040 -8.544 1.00 85.62 179 VAL A N 1
ATOM 1262 C CA . VAL A 1 179 ? 1.560 -3.059 -9.248 1.00 85.62 179 VAL A CA 1
ATOM 1263 C C . VAL A 1 179 ? 1.403 -2.637 -10.701 1.00 85.62 179 VAL A C 1
ATOM 1265 O O . VAL A 1 179 ? 0.920 -1.546 -10.989 1.00 85.62 179 VAL A O 1
ATOM 1268 N N . VAL A 1 180 ? 1.785 -3.518 -11.624 1.00 89.44 180 VAL A N 1
ATOM 1269 C CA . VAL A 1 180 ? 1.465 -3.358 -13.045 1.00 89.44 180 VAL A CA 1
ATOM 1270 C C . VAL A 1 180 ? 0.038 -3.840 -13.248 1.00 89.44 180 VAL A C 1
ATOM 1272 O O . VAL A 1 180 ? -0.275 -5.022 -13.043 1.00 89.44 180 VAL A O 1
ATOM 1275 N N . SER A 1 181 ? -0.837 -2.902 -13.593 1.00 88.88 181 SER A N 1
ATOM 1276 C CA . SER A 1 181 ? -2.261 -3.163 -13.756 1.00 88.88 181 SER A CA 1
ATOM 1277 C C . SER A 1 181 ? -2.529 -3.890 -15.076 1.00 88.88 181 SER A C 1
ATOM 1279 O O . SER A 1 181 ? -1.666 -4.015 -15.946 1.00 88.88 181 SER A O 1
ATOM 1281 N N . ARG A 1 182 ? -3.773 -4.325 -15.297 1.00 80.44 182 ARG A N 1
ATOM 1282 C CA . ARG A 1 182 ? -4.178 -4.851 -16.615 1.00 80.44 182 ARG A CA 1
ATOM 1283 C C . ARG A 1 182 ? -4.101 -3.816 -17.743 1.00 80.44 182 ARG A C 1
ATOM 1285 O O . ARG A 1 182 ? -4.117 -4.211 -18.904 1.00 80.44 182 ARG A O 1
ATOM 1292 N N . ARG A 1 183 ? -4.058 -2.521 -17.420 1.00 74.19 183 ARG A N 1
ATOM 1293 C CA . ARG A 1 183 ? -3.959 -1.432 -18.402 1.00 74.19 183 ARG A CA 1
ATOM 1294 C C . ARG A 1 183 ? -2.511 -1.121 -18.808 1.00 74.19 183 ARG A C 1
ATOM 1296 O O . ARG A 1 183 ? -2.328 -0.282 -19.683 1.00 74.19 183 ARG A O 1
ATOM 1303 N N . GLY A 1 184 ? -1.530 -1.823 -18.229 1.00 61.50 184 GLY A N 1
ATOM 1304 C CA . GLY A 1 184 ? -0.107 -1.488 -18.311 1.00 61.50 184 GLY A CA 1
ATOM 1305 C C . GLY A 1 184 ? 0.250 -0.534 -17.192 1.00 61.50 184 GLY A C 1
ATOM 1306 O O . GLY A 1 184 ? 0.600 0.617 -17.516 1.00 61.50 184 GLY A O 1
#

Sequence (184 aa):
MGTSGCPSCGTRTTARVSGGLCPACLLGLALLEPDEGANGSGDEDELSSAAMLAVLDGGVDHTIYLAERQGTRQLLAVEVVRAAAAAPTTAGTFAARVEELRRVSHPGIAAVVGGWVTGTGDYCVASEYVPGTPLERYCSARHLQGAERVTLFVSACRALESAHGAGVLPGRLGPGSIVVSRRG

Solvent-accessible surface area (backbone atoms only — not comparable to full-atom values): 10928 Å² total; per-residue (Å²): 141,80,86,75,36,17,84,82,80,53,53,81,68,88,66,61,50,98,87,57,36,32,63,49,50,58,65,45,78,52,69,81,82,89,81,96,80,82,92,58,80,71,62,37,62,48,57,73,57,33,47,76,75,45,79,77,45,77,59,99,51,36,38,30,26,34,24,32,37,64,99,63,83,42,56,26,32,34,39,40,36,38,44,92,66,48,54,98,74,53,72,66,60,50,53,54,50,42,55,58,49,46,69,47,82,48,100,74,48,75,42,42,76,47,53,47,69,47,99,85,54,28,41,33,43,31,22,51,50,78,72,57,38,39,38,56,59,48,39,59,79,66,66,59,51,73,69,60,51,49,52,55,48,52,55,51,48,55,35,47,51,54,32,49,74,68,61,41,63,83,79,68,88,51,51,83,77,36,65,42,39,88,89,102